Protein AF-A0A1A6HIB2-F1 (afdb_monomer)

Sequence (315 aa):
EKDVRKWKEELLDQRRRMMEEKLLHAEFKREVQLQAIVKKAQEEEAKNKRHDVLSKLKEYEQRLNELQEERQRRQEEKQARDEAVQERKRALEAERQARVEELLMKRKEQEARIEQQRQEKEKAREDAARERARDREERLAALTAAQQEAMEELQKKIQLKHDESIRRHMEQIEQRKEKAAELSSGRHASTDYAPKLTPYERKKQCSLCNVLIASEVYLFSHIKGKKHQQAVRENSSIQGRELSDEEVEHLSLKKYVVDIVIESAAPPEPVKDGEERQKNKKKAKKIKARMNSRAKEYESLVETKNSGSDSPYKA

Organism: Neotoma lepida (NCBI:txid56216)

pLDDT: mean 83.88, std 16.86, range [32.44, 98.44]

Mean predicted aligned error: 20.12 Å

Secondary structure (DSSP, 8-state):
-HHHHHHHHHHHHHHHHHHHHHHHHHHHHHHHHHHHHHHHHHHHHHHHHHHHHHHHHHHHHHHHHHHHHHHHHHHHHHHHHHHHHHHHHHHHHHHHHHHHHHHHHHHHHHHHHHHHHHHHHHHHHHHHHHHHHHHHHHHHHHHHHHHHHHHHHHHHHHHHHHHHHHHHHHHHHHHHHHHHHHHHHS---S---PPP-PPPSS-EEETTTTEEE-SHHHHHHHHTSHHHHHHHHHH---TT-PPPHHHHHHHIIIIIEEE--S-----------HHHHHHHHHHHHHHHHHHHHHHHHHHHHHHHHHSS---S---

Foldseek 3Di:
DVVVVVVVVVVVVVVVVVVVVVVVVVVVVVVVVVVVVVVVVVVVVVVVVVVVVVVVVVVVVVVVVVVVVVVVVVVVVVVVVVVVVVVVVVVVVVVVVVVVVVVVVVVVVVVVVVVVVVVVVVVVVVVVVVVVVVVVVVVVVVVVVVVVVVVVVVVVVVVVVVVVVVVVVVVVVVVVVVVVVVVVVPPPPDDPPPFDFDFDPFWKAFQQVRDIQGGPVSLVCQQLDPVQLVSQQVPDPDPDDDADSVRSSVCRVPPGIGTDDDDDDDDDDDDDDPVVVVVVVVVVVVVVVVVVVVVVVVVVVVVVVVPPDDDPDDD

Solvent-accessible surface area (backbone atoms only — not comparable to full-atom values): 17895 Å² total; per-residue (Å²): 115,70,66,62,51,51,52,52,51,51,54,52,47,53,53,47,53,58,49,50,52,52,50,52,52,50,49,52,51,50,49,53,50,50,52,51,50,52,52,50,51,53,51,52,51,51,49,50,54,50,51,54,51,52,52,52,50,51,53,52,51,49,53,51,50,51,54,49,51,50,53,49,52,53,49,51,51,50,48,54,51,53,48,54,53,50,51,52,51,51,51,55,51,51,52,53,50,51,54,51,51,50,53,51,51,54,48,52,53,52,51,51,52,55,48,51,55,49,50,53,53,48,50,54,49,50,52,56,49,52,51,52,51,49,54,51,51,52,50,52,49,52,52,51,49,54,52,49,53,55,49,52,52,51,51,50,52,52,48,51,52,52,52,49,52,51,50,53,50,51,49,52,52,49,52,51,50,48,52,50,49,50,65,67,62,52,82,75,84,68,73,98,63,78,81,70,91,61,65,59,98,56,51,33,30,32,71,82,77,73,42,79,34,74,33,63,70,51,44,53,54,46,56,73,25,71,71,47,44,49,54,50,60,72,70,46,94,57,91,91,65,87,73,51,73,69,53,48,48,51,48,42,57,72,75,30,50,41,78,58,89,77,92,77,83,89,87,81,85,79,82,80,60,73,65,60,57,50,52,51,53,51,52,54,50,52,52,55,51,54,53,52,52,55,49,51,55,49,52,54,56,52,55,61,64,68,74,72,78,83,72,96,81,75,135

Structure (mmCIF, N/CA/C/O backbone):
data_AF-A0A1A6HIB2-F1
#
_entry.id   A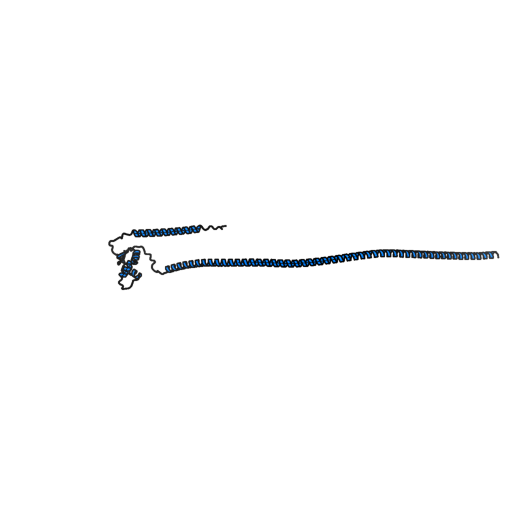F-A0A1A6HIB2-F1
#
loop_
_atom_site.group_PDB
_atom_site.id
_atom_site.type_symbol
_atom_site.label_atom_id
_atom_site.label_alt_id
_atom_site.label_comp_id
_atom_site.label_asym_id
_atom_site.label_entity_id
_atom_site.label_seq_id
_atom_site.pdbx_PDB_ins_code
_atom_site.Cartn_x
_atom_site.Cartn_y
_atom_site.Cartn_z
_atom_site.occupancy
_atom_site.B_iso_or_equiv
_atom_site.auth_seq_id
_atom_site.auth_comp_id
_atom_site.auth_asym_id
_atom_site.auth_atom_id
_atom_site.pdbx_PDB_model_num
ATOM 1 N N . GLU A 1 1 ? 103.272 -23.509 -116.199 1.00 60.94 1 GLU A N 1
ATOM 2 C CA . GLU A 1 1 ? 103.108 -22.224 -115.468 1.00 60.94 1 GLU A CA 1
ATOM 3 C C . GLU A 1 1 ? 101.659 -21.741 -115.349 1.00 60.94 1 GLU A C 1
ATOM 5 O O . GLU A 1 1 ? 101.275 -21.320 -114.265 1.00 60.94 1 GLU A O 1
ATOM 10 N N . LYS A 1 2 ? 100.844 -21.798 -116.416 1.00 68.56 2 LYS A N 1
ATOM 11 C CA . LYS A 1 2 ? 99.449 -21.307 -116.402 1.00 68.56 2 LYS A CA 1
ATOM 12 C C . LYS A 1 2 ? 98.505 -22.120 -115.498 1.00 68.56 2 LYS A C 1
ATOM 14 O O . LYS A 1 2 ? 97.716 -21.519 -114.779 1.00 68.56 2 LYS A O 1
ATOM 19 N N . ASP A 1 3 ? 98.637 -23.446 -115.458 1.00 71.44 3 ASP A N 1
ATOM 20 C CA . ASP A 1 3 ? 97.737 -24.302 -114.660 1.00 71.44 3 ASP A CA 1
ATOM 21 C C . ASP A 1 3 ? 98.011 -24.225 -113.152 1.00 71.44 3 ASP A C 1
ATOM 23 O O . ASP A 1 3 ? 97.088 -24.223 -112.345 1.00 71.44 3 ASP A O 1
ATOM 27 N N . VAL A 1 4 ? 99.276 -24.034 -112.763 1.00 74.62 4 VAL A N 1
ATOM 28 C CA . VAL A 1 4 ? 99.667 -23.819 -111.358 1.00 74.62 4 VAL A CA 1
ATOM 29 C C . VAL A 1 4 ? 99.128 -22.482 -110.830 1.00 74.62 4 VAL A C 1
ATOM 31 O O . VAL A 1 4 ? 98.742 -22.389 -109.667 1.00 74.62 4 VAL A O 1
ATOM 34 N N . ARG A 1 5 ? 99.062 -21.444 -111.680 1.00 75.81 5 ARG A N 1
ATOM 35 C CA . ARG A 1 5 ? 98.448 -20.152 -111.323 1.00 75.81 5 ARG A CA 1
ATOM 36 C C . ARG A 1 5 ? 96.937 -20.279 -111.120 1.00 75.81 5 ARG A C 1
ATOM 38 O O . ARG A 1 5 ? 96.453 -19.800 -110.101 1.00 75.81 5 ARG A O 1
ATOM 45 N N . LYS A 1 6 ? 96.232 -20.982 -112.016 1.00 78.88 6 LYS A N 1
ATOM 46 C CA . LYS A 1 6 ? 94.788 -21.255 -111.884 1.00 78.88 6 LYS A CA 1
ATOM 47 C C . LYS A 1 6 ? 94.459 -22.033 -110.610 1.00 78.88 6 LYS A C 1
ATOM 49 O O . LYS A 1 6 ? 93.604 -21.609 -109.847 1.00 78.88 6 LYS A O 1
ATOM 54 N N . TRP A 1 7 ? 95.204 -23.101 -110.322 1.00 81.44 7 TRP A N 1
ATOM 55 C CA . TRP A 1 7 ? 95.010 -23.885 -109.098 1.00 81.44 7 TRP A CA 1
ATOM 56 C C . TRP A 1 7 ? 95.258 -23.057 -107.822 1.00 81.44 7 TRP A C 1
ATOM 58 O O . TRP A 1 7 ? 94.523 -23.163 -106.841 1.00 81.44 7 TRP A O 1
ATOM 68 N N . LYS A 1 8 ? 96.263 -22.167 -107.837 1.00 81.44 8 LYS A N 1
ATOM 69 C CA . LYS A 1 8 ? 96.529 -21.234 -106.729 1.00 81.44 8 LYS A CA 1
ATOM 70 C C . LYS A 1 8 ? 95.408 -20.199 -106.561 1.00 81.44 8 LYS A C 1
ATOM 72 O O . LYS A 1 8 ? 95.060 -19.871 -105.429 1.00 81.44 8 LYS A O 1
ATOM 77 N N . GLU A 1 9 ? 94.855 -19.682 -107.657 1.00 82.69 9 GLU A N 1
ATOM 78 C CA . GLU A 1 9 ? 93.700 -18.775 -107.644 1.00 82.69 9 GLU A CA 1
ATOM 79 C C . GLU A 1 9 ? 92.435 -19.465 -107.117 1.00 82.69 9 GLU A C 1
ATOM 81 O O . GLU A 1 9 ? 91.760 -18.894 -106.264 1.00 82.69 9 GLU A O 1
ATOM 86 N N . GLU A 1 10 ? 92.163 -20.704 -107.533 1.00 84.81 10 GLU A N 1
ATOM 87 C CA . GLU A 1 10 ? 91.044 -21.520 -107.043 1.00 84.81 10 GLU A CA 1
ATOM 88 C C . GLU A 1 10 ? 91.156 -21.818 -105.544 1.00 84.81 10 GLU A C 1
ATOM 90 O O . GLU A 1 10 ? 90.173 -21.686 -104.818 1.00 84.81 10 GLU A O 1
ATOM 95 N N . LEU A 1 11 ? 92.350 -22.148 -105.043 1.00 85.62 11 LEU A N 1
ATOM 96 C CA . LEU A 1 11 ? 92.567 -22.383 -103.612 1.00 85.62 11 LEU A CA 1
ATOM 97 C C . LEU A 1 11 ? 92.371 -21.102 -102.781 1.00 85.62 11 LEU A C 1
ATOM 99 O O . LEU A 1 11 ? 91.811 -21.139 -101.682 1.00 85.62 11 LEU A O 1
ATOM 103 N N . LEU A 1 12 ? 92.816 -19.954 -103.304 1.00 85.94 12 LEU A N 1
ATOM 104 C CA . LEU A 1 12 ? 92.561 -18.647 -102.693 1.00 85.94 12 LEU A CA 1
ATOM 105 C C . LEU A 1 12 ? 91.070 -18.304 -102.699 1.00 85.94 12 LEU A C 1
ATOM 107 O O . LEU A 1 12 ? 90.575 -17.748 -101.720 1.00 85.94 12 LEU A O 1
ATOM 111 N N . ASP A 1 13 ? 90.358 -18.651 -103.768 1.00 88.00 13 ASP A N 1
ATOM 112 C CA . ASP A 1 13 ? 88.924 -18.416 -103.885 1.00 88.00 13 ASP A CA 1
ATOM 113 C C . ASP A 1 13 ? 88.110 -19.309 -102.946 1.00 88.00 13 ASP A C 1
ATOM 115 O O . ASP A 1 13 ? 87.255 -18.816 -102.217 1.00 88.00 13 ASP A O 1
ATOM 119 N N . GLN A 1 14 ? 88.449 -20.596 -102.851 1.00 88.12 14 GLN A N 1
ATOM 120 C CA . GLN A 1 14 ? 87.876 -21.511 -101.860 1.00 88.12 14 GLN A CA 1
ATOM 121 C C . GLN A 1 14 ? 88.101 -21.007 -100.429 1.00 88.12 14 GLN A C 1
ATOM 123 O O . GLN A 1 14 ? 87.187 -21.041 -99.605 1.00 88.12 14 GLN A O 1
ATOM 128 N N . ARG A 1 15 ? 89.298 -20.481 -100.124 1.00 88.81 15 ARG A N 1
ATOM 129 C CA . ARG A 1 15 ? 89.592 -19.894 -98.809 1.00 88.81 15 ARG A CA 1
ATOM 130 C C . ARG A 1 15 ? 88.788 -18.618 -98.546 1.00 88.81 15 ARG A C 1
ATOM 132 O O . ARG A 1 15 ? 88.366 -18.423 -97.407 1.00 88.81 15 ARG A O 1
ATOM 139 N N . ARG A 1 16 ? 88.567 -17.771 -99.561 1.00 90.62 16 ARG A N 1
ATOM 140 C CA . ARG A 1 16 ? 87.689 -16.591 -99.461 1.00 90.62 16 ARG A CA 1
ATOM 141 C C . ARG A 1 16 ? 86.246 -16.999 -99.181 1.00 90.62 16 ARG A C 1
ATOM 143 O O . ARG A 1 16 ? 85.716 -16.564 -98.168 1.00 90.62 16 ARG A O 1
ATOM 150 N N . ARG A 1 17 ? 85.676 -17.918 -99.968 1.00 90.31 17 ARG A N 1
ATOM 151 C CA . ARG A 1 17 ? 84.304 -18.424 -99.768 1.00 90.31 17 ARG A CA 1
ATOM 152 C C . ARG A 1 17 ? 84.106 -19.032 -98.377 1.00 90.31 17 ARG A C 1
ATOM 154 O O . ARG A 1 17 ? 83.163 -18.681 -97.685 1.00 90.31 17 ARG A O 1
ATOM 161 N N . MET A 1 18 ? 85.046 -19.858 -97.908 1.00 90.00 18 MET A N 1
ATOM 162 C CA . MET A 1 18 ? 85.004 -20.420 -96.547 1.00 90.00 18 MET A CA 1
ATOM 163 C C . MET A 1 18 ? 85.063 -19.350 -95.445 1.00 90.00 18 MET A C 1
ATOM 165 O O . MET A 1 18 ? 84.497 -19.53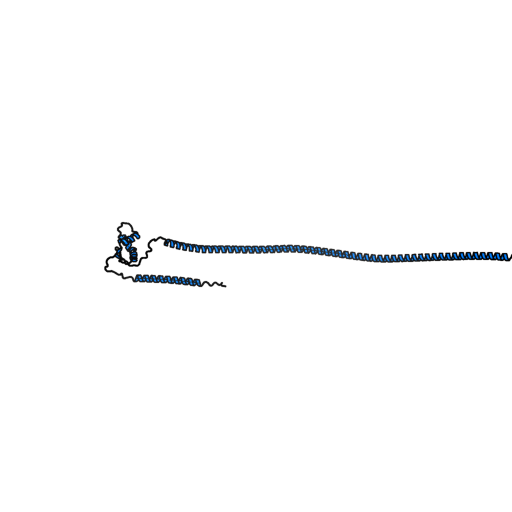7 -94.369 1.00 90.00 18 MET A O 1
ATOM 169 N N . MET A 1 19 ? 85.797 -18.255 -95.662 1.00 89.44 19 MET A N 1
ATOM 170 C CA . MET A 1 19 ? 85.836 -17.129 -94.723 1.00 89.44 19 MET A CA 1
ATOM 171 C C . MET A 1 19 ? 84.539 -16.317 -94.773 1.00 89.44 19 MET A C 1
ATOM 173 O O . MET A 1 19 ? 84.018 -15.973 -93.716 1.00 89.44 19 MET A O 1
ATOM 177 N N . GLU A 1 20 ? 83.999 -16.063 -95.964 1.00 89.94 20 GLU A N 1
ATOM 178 C CA . GLU A 1 20 ? 82.715 -15.385 -96.174 1.00 89.94 20 GLU A CA 1
ATOM 179 C C . GLU A 1 20 ? 81.558 -16.161 -95.536 1.00 89.94 20 GLU A C 1
ATOM 181 O O . GLU A 1 20 ? 80.783 -15.577 -94.789 1.00 89.94 20 GLU A O 1
ATOM 186 N N . GLU A 1 21 ? 81.486 -17.484 -95.706 1.00 91.75 21 GLU A N 1
ATOM 187 C CA . GLU A 1 21 ? 80.480 -18.329 -95.048 1.00 91.75 21 GLU A CA 1
ATOM 188 C C . GLU A 1 21 ? 80.596 -18.299 -93.517 1.00 91.75 21 GLU A C 1
ATOM 190 O O . GLU A 1 21 ? 79.586 -18.259 -92.813 1.00 91.75 21 GLU A O 1
ATOM 195 N N . LYS A 1 22 ? 81.821 -18.280 -92.970 1.00 93.31 22 LYS A N 1
ATOM 196 C CA . LYS A 1 22 ? 82.037 -18.141 -91.519 1.00 93.31 22 LYS A CA 1
ATOM 197 C C . LYS A 1 22 ? 81.594 -16.777 -91.002 1.00 93.31 22 LYS A C 1
ATOM 199 O O . LYS A 1 22 ? 81.036 -16.715 -89.907 1.00 93.31 22 LYS A O 1
ATOM 204 N N . LEU A 1 23 ? 81.841 -15.710 -91.764 1.00 92.62 23 LEU A N 1
ATOM 205 C CA . LEU A 1 23 ? 81.374 -14.364 -91.438 1.00 92.62 23 LEU A CA 1
ATOM 206 C C . LEU A 1 23 ? 79.848 -14.291 -91.507 1.00 92.62 23 LEU A C 1
ATOM 208 O O . LEU A 1 23 ? 79.240 -13.886 -90.524 1.00 92.62 23 LEU A O 1
ATOM 212 N N . LEU A 1 24 ? 79.233 -14.801 -92.576 1.00 93.44 24 LEU A N 1
ATOM 213 C CA . LEU A 1 24 ? 77.779 -14.881 -92.730 1.00 93.44 24 LEU A CA 1
ATOM 214 C C . LEU A 1 24 ? 77.136 -15.674 -91.583 1.00 93.44 24 LEU A C 1
ATOM 216 O O . LEU A 1 24 ? 76.128 -15.268 -91.012 1.00 93.44 24 LEU A O 1
ATOM 220 N N . HIS A 1 25 ? 77.736 -16.799 -91.188 1.00 93.00 25 HIS A N 1
ATOM 221 C CA . HIS A 1 25 ? 77.248 -17.597 -90.069 1.00 93.00 25 HIS A CA 1
ATOM 222 C C . HIS A 1 25 ? 77.417 -16.886 -88.715 1.00 93.00 25 HIS A C 1
ATOM 224 O O . HIS A 1 25 ? 76.562 -17.017 -87.835 1.00 93.00 25 HIS A O 1
ATOM 230 N N . ALA A 1 26 ? 78.503 -16.129 -88.530 1.00 94.19 26 ALA A N 1
ATOM 231 C CA . ALA A 1 26 ? 78.706 -15.296 -87.347 1.00 94.19 26 ALA A CA 1
ATOM 232 C C . ALA A 1 26 ? 77.714 -14.121 -87.300 1.00 94.19 26 ALA A C 1
ATOM 234 O O . ALA A 1 26 ? 77.175 -13.829 -86.233 1.00 94.19 26 ALA A O 1
ATOM 235 N N . GLU A 1 27 ? 77.424 -13.497 -88.443 1.00 92.38 27 GLU A N 1
ATOM 236 C CA . GLU A 1 27 ? 76.413 -12.448 -88.596 1.00 92.38 27 GLU A CA 1
ATOM 237 C C . GLU A 1 27 ? 75.010 -12.983 -88.318 1.00 92.38 27 GLU A C 1
ATOM 239 O O . GLU A 1 27 ? 74.316 -12.418 -87.479 1.00 92.38 27 GLU A O 1
ATOM 244 N N . PHE A 1 28 ? 74.638 -14.128 -88.895 1.00 94.62 28 PHE A N 1
ATOM 245 C CA . PHE A 1 28 ? 73.365 -14.793 -88.613 1.00 94.62 28 PHE A CA 1
ATOM 246 C C . PHE A 1 28 ? 73.213 -15.119 -87.120 1.00 94.62 28 PHE A C 1
ATOM 248 O O . PHE A 1 28 ? 72.185 -14.830 -86.511 1.00 94.62 28 PHE A O 1
ATOM 255 N N . LYS A 1 29 ? 74.256 -15.668 -86.480 1.00 95.25 29 LYS A N 1
ATOM 256 C CA . LYS A 1 29 ? 74.254 -15.922 -85.029 1.00 95.25 29 LYS A CA 1
ATOM 257 C C . LYS A 1 29 ? 74.103 -14.639 -84.214 1.00 95.25 29 LYS A C 1
ATOM 259 O O . LYS A 1 29 ? 73.353 -14.631 -83.239 1.00 95.25 29 LYS A O 1
ATOM 264 N N . ARG A 1 30 ? 74.799 -13.566 -84.599 1.00 94.62 30 ARG A N 1
ATOM 265 C CA . ARG A 1 30 ? 74.692 -12.253 -83.953 1.00 94.62 30 ARG A CA 1
ATOM 266 C C . ARG A 1 30 ? 73.285 -11.677 -84.113 1.00 94.62 30 ARG A C 1
ATOM 268 O O . ARG A 1 30 ? 72.737 -11.168 -83.142 1.00 94.62 30 ARG A O 1
ATOM 275 N N . GLU A 1 31 ? 72.689 -11.786 -85.295 1.00 94.75 31 GLU A N 1
ATOM 276 C CA . GLU A 1 31 ? 71.338 -11.301 -85.576 1.00 94.75 31 GLU A CA 1
ATOM 277 C C . GLU A 1 31 ? 70.286 -12.064 -84.766 1.00 94.75 31 GLU A C 1
ATOM 279 O O . GLU A 1 31 ? 69.465 -11.444 -84.092 1.00 94.75 31 GLU A O 1
ATOM 284 N N . VAL A 1 32 ? 70.377 -13.396 -84.708 1.00 96.12 32 VAL A N 1
ATOM 285 C CA . VAL A 1 32 ? 69.508 -14.228 -83.859 1.00 96.12 32 VAL A CA 1
ATOM 286 C C . VAL A 1 32 ? 69.648 -13.858 -82.376 1.00 96.12 32 VAL A C 1
ATOM 288 O O . VAL A 1 32 ? 68.646 -13.751 -81.667 1.00 96.12 32 VAL A O 1
ATOM 291 N N . GLN A 1 33 ? 70.870 -13.621 -81.886 1.00 94.81 33 GLN A N 1
ATOM 292 C CA . GLN A 1 33 ? 71.093 -13.188 -80.501 1.00 94.81 33 GLN A CA 1
ATOM 293 C C . GLN A 1 33 ? 70.493 -11.805 -80.219 1.00 94.81 33 GLN A C 1
ATOM 295 O O . GLN A 1 33 ? 69.859 -11.617 -79.180 1.00 94.81 33 GLN A O 1
ATOM 300 N N . LEU A 1 34 ? 70.642 -10.847 -81.136 1.00 95.19 34 LEU A N 1
ATOM 301 C CA . LEU A 1 34 ? 70.035 -9.520 -81.005 1.00 95.19 34 LEU A CA 1
ATOM 302 C C . LEU A 1 34 ? 68.504 -9.603 -81.008 1.00 95.19 34 LEU A C 1
ATOM 304 O O . LEU A 1 34 ? 67.867 -8.992 -80.151 1.00 95.19 34 LEU A O 1
ATOM 308 N N . GLN A 1 35 ? 67.914 -10.411 -81.893 1.00 95.25 35 GLN A N 1
ATOM 309 C CA . GLN A 1 35 ? 66.470 -10.660 -81.905 1.00 95.25 35 GLN A CA 1
ATOM 310 C C . GLN A 1 35 ? 65.987 -11.275 -80.582 1.00 95.25 35 GLN A C 1
ATOM 312 O O . GLN A 1 35 ? 64.956 -10.860 -80.053 1.00 95.25 35 GLN A O 1
ATOM 317 N N . ALA A 1 36 ? 66.746 -12.208 -79.996 1.00 95.62 36 ALA A N 1
ATOM 318 C CA . ALA A 1 36 ? 66.425 -12.786 -78.692 1.00 95.62 36 ALA A CA 1
ATOM 319 C C . ALA A 1 36 ? 66.485 -11.749 -77.553 1.00 95.62 36 ALA A C 1
ATOM 321 O O . ALA A 1 36 ? 65.610 -11.747 -76.684 1.00 95.62 36 ALA A O 1
ATOM 322 N N . ILE A 1 37 ? 67.472 -10.845 -77.565 1.00 95.69 37 ILE A N 1
ATOM 323 C CA . ILE A 1 37 ? 67.581 -9.749 -76.587 1.00 95.69 37 ILE A CA 1
ATOM 324 C C . ILE A 1 37 ? 66.399 -8.783 -76.721 1.00 95.69 37 ILE A C 1
ATOM 326 O O . ILE A 1 37 ? 65.774 -8.456 -75.714 1.00 95.69 37 ILE A O 1
ATOM 330 N N . VAL A 1 38 ? 66.058 -8.364 -77.945 1.00 96.12 38 VAL A N 1
ATOM 331 C CA . VAL A 1 38 ? 64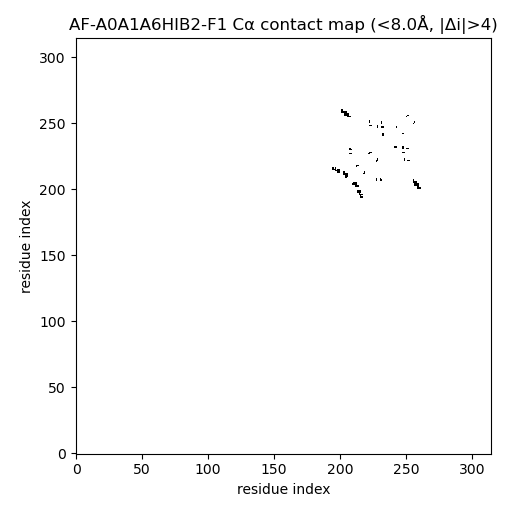.918 -7.466 -78.202 1.00 96.12 38 VAL A CA 1
ATOM 332 C C . VAL A 1 38 ? 63.614 -8.107 -77.741 1.00 96.12 38 VAL A C 1
ATOM 334 O O . VAL A 1 38 ? 62.849 -7.476 -77.015 1.00 96.12 38 VAL A O 1
ATOM 337 N N . LYS A 1 39 ? 63.384 -9.378 -78.090 1.00 95.69 39 LYS A N 1
ATOM 338 C CA . LYS A 1 39 ? 62.190 -10.113 -77.663 1.00 95.69 39 LYS A CA 1
ATOM 339 C C . LYS A 1 39 ? 62.099 -10.194 -76.138 1.00 95.69 39 LYS A C 1
ATOM 341 O O . LYS A 1 39 ? 61.050 -9.899 -75.576 1.00 95.69 39 LYS A O 1
ATOM 346 N N . LYS A 1 40 ? 63.203 -10.518 -75.458 1.00 95.50 40 LYS A N 1
ATOM 347 C CA . LYS A 1 40 ? 63.251 -10.561 -73.990 1.00 95.50 40 LYS A CA 1
ATOM 348 C C . LYS A 1 40 ? 62.972 -9.190 -73.366 1.00 95.50 40 LYS A C 1
ATOM 350 O O . LYS A 1 40 ? 62.236 -9.113 -72.390 1.00 95.50 40 LYS A O 1
ATOM 355 N N . ALA A 1 41 ? 63.525 -8.114 -73.924 1.00 94.50 41 ALA A N 1
ATOM 356 C CA . ALA A 1 41 ? 63.269 -6.757 -73.445 1.00 94.50 41 ALA A CA 1
ATOM 357 C C . ALA A 1 41 ? 61.787 -6.370 -73.596 1.00 94.50 41 ALA A C 1
ATOM 359 O O . ALA A 1 41 ? 61.193 -5.867 -72.646 1.00 94.50 41 ALA A O 1
ATOM 360 N N . GLN A 1 42 ? 61.173 -6.675 -74.744 1.00 93.62 42 GLN A N 1
ATOM 361 C CA . GLN A 1 42 ? 59.742 -6.449 -74.981 1.00 93.62 42 GLN A CA 1
ATOM 362 C C . GLN A 1 42 ? 58.858 -7.273 -74.033 1.00 93.62 42 GLN A C 1
ATOM 364 O O . GLN A 1 42 ? 57.854 -6.769 -73.530 1.00 93.62 42 GLN A O 1
ATOM 369 N N . GLU A 1 43 ? 59.223 -8.529 -73.760 1.00 93.75 43 GLU A N 1
ATOM 370 C CA . GLU A 1 43 ? 58.505 -9.389 -72.813 1.00 93.75 43 GLU A CA 1
ATOM 371 C C . GLU A 1 43 ? 58.575 -8.854 -71.376 1.00 93.75 43 GLU A C 1
ATOM 373 O O . GLU A 1 43 ? 57.549 -8.798 -70.697 1.00 93.75 43 GLU A O 1
ATOM 378 N N . GLU A 1 44 ? 59.752 -8.432 -70.910 1.00 93.12 44 GLU A N 1
ATOM 379 C CA . GLU A 1 44 ? 59.917 -7.837 -69.576 1.00 93.12 44 GLU A CA 1
ATOM 380 C C . GLU A 1 44 ? 59.209 -6.478 -69.462 1.00 93.12 44 GLU A C 1
ATOM 382 O O . GLU A 1 44 ? 58.534 -6.213 -68.467 1.00 93.12 44 GLU A O 1
ATOM 387 N N . GLU A 1 45 ? 59.252 -5.643 -70.504 1.00 92.56 45 GLU A N 1
ATOM 388 C CA . GLU A 1 45 ? 58.490 -4.391 -70.552 1.00 92.56 45 GLU A CA 1
ATOM 389 C C . GLU A 1 45 ? 56.975 -4.651 -70.486 1.00 92.56 45 GLU A C 1
ATOM 391 O O . GLU A 1 45 ? 56.252 -3.983 -69.741 1.00 92.56 45 GLU A O 1
ATOM 396 N N . ALA A 1 46 ? 56.479 -5.656 -71.213 1.00 92.94 46 ALA A N 1
ATOM 397 C CA . ALA A 1 46 ? 55.077 -6.056 -71.163 1.00 92.94 46 ALA A CA 1
ATOM 398 C C . ALA A 1 46 ? 54.676 -6.600 -69.781 1.00 92.94 46 ALA A C 1
ATOM 400 O O . ALA A 1 46 ? 53.574 -6.308 -69.308 1.00 92.94 46 ALA A O 1
ATOM 401 N N . LYS A 1 47 ? 55.552 -7.361 -69.108 1.00 93.62 47 LYS A N 1
ATOM 402 C CA . LYS A 1 47 ? 55.326 -7.826 -67.729 1.00 93.62 47 LYS A CA 1
ATOM 403 C C . LYS A 1 47 ? 55.265 -6.665 -66.741 1.00 93.62 47 LYS A C 1
ATOM 405 O O . LYS A 1 47 ? 54.321 -6.619 -65.955 1.00 93.62 47 LYS A O 1
ATOM 410 N N . ASN A 1 48 ? 56.195 -5.714 -66.818 1.00 92.06 48 ASN A N 1
ATOM 411 C CA . ASN A 1 48 ? 56.198 -4.531 -65.954 1.00 92.06 48 ASN A CA 1
ATOM 412 C C . ASN A 1 48 ? 54.926 -3.700 -66.147 1.00 92.06 48 ASN A C 1
ATOM 414 O O . ASN A 1 48 ? 54.232 -3.407 -65.179 1.00 92.06 48 ASN A O 1
ATOM 418 N N . LYS A 1 49 ? 54.524 -3.446 -67.399 1.00 94.94 49 LYS A N 1
ATOM 419 C CA . LYS A 1 49 ? 53.256 -2.760 -67.705 1.00 94.94 49 LYS A CA 1
ATOM 420 C C . LYS A 1 49 ? 52.042 -3.485 -67.117 1.00 94.94 49 LYS A C 1
ATOM 422 O O . LYS A 1 49 ? 51.154 -2.844 -66.563 1.00 94.94 49 LYS A O 1
ATOM 427 N N . ARG A 1 50 ? 51.990 -4.820 -67.212 1.00 94.75 50 ARG A N 1
ATOM 428 C CA . ARG A 1 50 ? 50.914 -5.624 -66.598 1.00 94.75 50 ARG A CA 1
ATOM 429 C C . ARG A 1 50 ? 50.920 -5.510 -65.075 1.00 94.75 50 ARG A C 1
ATOM 431 O O . ARG A 1 50 ? 49.855 -5.349 -64.487 1.00 94.75 50 ARG A O 1
ATOM 438 N N . HIS A 1 51 ? 52.092 -5.581 -64.450 1.00 95.06 51 HIS A N 1
ATOM 439 C CA . HIS A 1 51 ? 52.236 -5.429 -63.005 1.00 95.06 51 HIS A CA 1
ATOM 440 C C . HIS A 1 51 ? 51.774 -4.043 -62.531 1.00 95.06 51 HIS A C 1
ATOM 442 O O . HIS A 1 51 ? 51.016 -3.955 -61.568 1.00 95.06 51 HIS A O 1
ATOM 448 N N . ASP A 1 52 ? 52.151 -2.976 -63.237 1.00 95.44 52 ASP A N 1
ATOM 449 C CA . ASP A 1 52 ? 51.740 -1.607 -62.910 1.00 95.44 52 ASP A CA 1
ATOM 450 C C . ASP A 1 52 ? 50.224 -1.420 -63.022 1.00 95.44 52 ASP A C 1
ATOM 452 O O . ASP A 1 52 ? 49.605 -0.794 -62.162 1.00 95.44 52 ASP A O 1
ATOM 456 N N . VAL A 1 53 ? 49.602 -1.992 -64.060 1.00 96.19 53 VAL A N 1
ATOM 457 C CA . VAL A 1 53 ? 48.141 -1.960 -64.225 1.00 9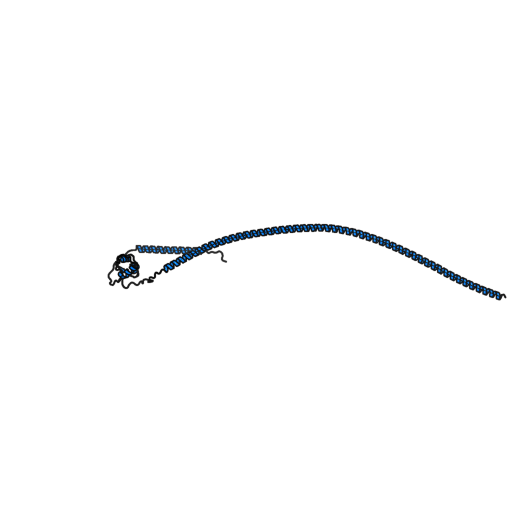6.19 53 VAL A CA 1
ATOM 458 C C . VAL A 1 53 ? 47.447 -2.729 -63.101 1.00 96.19 53 VAL A C 1
ATOM 460 O O . VAL A 1 53 ? 46.508 -2.206 -62.507 1.00 96.19 53 VAL A O 1
ATOM 463 N N . LEU A 1 54 ? 47.911 -3.937 -62.769 1.00 95.44 54 LEU A N 1
ATOM 464 C CA . LEU A 1 54 ? 47.326 -4.738 -61.689 1.00 95.44 54 LEU A CA 1
ATOM 465 C C . LEU A 1 54 ? 47.486 -4.072 -60.318 1.00 95.44 54 LEU A C 1
ATOM 467 O O . LEU A 1 54 ? 46.552 -4.099 -59.523 1.00 95.44 54 LEU A O 1
ATOM 471 N N . SER A 1 55 ? 48.638 -3.460 -60.043 1.00 96.75 55 SER A N 1
ATOM 472 C CA . SER A 1 55 ? 48.869 -2.715 -58.801 1.00 96.75 55 SER A CA 1
ATOM 473 C C . SER A 1 55 ? 47.915 -1.526 -58.688 1.00 96.75 55 SER A C 1
ATOM 475 O O . SER A 1 55 ? 47.245 -1.383 -57.670 1.00 96.75 55 SER A O 1
ATOM 477 N N . LYS A 1 56 ? 47.743 -0.748 -59.767 1.00 97.06 56 LYS A N 1
ATOM 478 C CA . LYS A 1 56 ? 46.769 0.354 -59.796 1.00 97.06 56 LYS A CA 1
ATOM 479 C C . LYS A 1 56 ? 45.334 -0.127 -59.594 1.00 97.06 56 LYS A C 1
ATOM 481 O O . LYS A 1 56 ? 44.593 0.497 -58.845 1.00 97.06 56 LYS A O 1
ATOM 486 N N . LEU A 1 57 ? 44.932 -1.227 -60.236 1.00 96.75 57 LEU A N 1
ATOM 487 C CA . LEU A 1 57 ? 43.595 -1.801 -60.042 1.00 96.75 57 LEU A CA 1
ATOM 488 C C . LEU A 1 57 ? 43.363 -2.208 -58.583 1.00 96.75 57 LEU A C 1
ATOM 490 O O . LEU A 1 57 ? 42.339 -1.838 -58.021 1.00 96.75 57 LEU A O 1
ATOM 494 N N . LYS A 1 58 ? 44.339 -2.869 -57.949 1.00 96.88 58 LYS A N 1
ATOM 495 C CA . LYS A 1 58 ? 44.266 -3.224 -56.524 1.00 96.88 58 LYS A CA 1
ATOM 496 C C . LYS A 1 58 ? 44.147 -1.997 -55.624 1.00 96.88 58 LYS A C 1
ATOM 498 O O . LYS A 1 58 ? 43.350 -2.009 -54.695 1.00 96.88 58 LYS A O 1
ATOM 503 N N . GLU A 1 59 ? 44.897 -0.932 -55.899 1.00 97.38 59 GLU A N 1
ATOM 504 C CA . GLU A 1 59 ? 44.777 0.325 -55.150 1.00 97.38 59 GLU A CA 1
ATOM 505 C C . GLU A 1 59 ? 43.386 0.958 -55.309 1.00 97.38 59 GLU A C 1
ATOM 507 O O . GLU A 1 59 ? 42.819 1.460 -54.339 1.00 97.38 59 GLU A O 1
ATOM 512 N N . TYR A 1 60 ? 42.811 0.934 -56.517 1.00 96.81 60 TYR A N 1
ATOM 513 C CA . TYR A 1 60 ? 41.450 1.429 -56.741 1.00 96.81 60 TYR A CA 1
ATOM 514 C C . TYR A 1 60 ? 40.398 0.575 -56.025 1.00 96.81 60 TYR A C 1
ATOM 516 O O . TYR A 1 60 ? 39.480 1.133 -55.426 1.00 96.81 60 TYR A O 1
ATOM 524 N N . GLU A 1 61 ? 40.540 -0.751 -56.050 1.00 97.00 61 GLU A N 1
ATOM 525 C CA . GLU A 1 61 ? 39.672 -1.679 -55.316 1.00 97.00 61 GLU A CA 1
ATOM 526 C C . GLU A 1 61 ? 39.754 -1.447 -53.803 1.00 97.00 61 GLU A C 1
ATOM 528 O O . GLU A 1 61 ? 38.720 -1.337 -53.147 1.00 97.00 61 GLU A O 1
ATOM 533 N N . GLN A 1 62 ? 40.963 -1.290 -53.256 1.00 97.62 62 GLN A N 1
ATOM 534 C CA . GLN A 1 62 ? 41.174 -0.986 -51.838 1.00 97.62 62 GLN A CA 1
ATOM 535 C C . GLN A 1 62 ? 40.512 0.332 -51.439 1.00 97.62 62 GLN A C 1
ATOM 537 O O . GLN A 1 62 ? 39.732 0.356 -50.493 1.00 97.62 62 GLN A O 1
ATOM 542 N N . ARG A 1 63 ? 40.733 1.408 -52.205 1.00 97.62 63 ARG A N 1
ATOM 543 C CA . ARG A 1 63 ? 40.094 2.710 -51.945 1.00 97.62 63 ARG A CA 1
ATOM 544 C C . ARG A 1 63 ? 38.572 2.634 -52.012 1.00 97.62 63 ARG A C 1
ATOM 546 O O . ARG A 1 63 ? 37.887 3.299 -51.239 1.00 97.62 63 ARG A O 1
ATOM 553 N N . LEU A 1 64 ? 38.026 1.854 -52.947 1.00 97.50 64 LEU A N 1
ATOM 554 C CA . LEU A 1 64 ? 36.582 1.663 -53.045 1.00 97.50 64 LEU A CA 1
ATOM 555 C C . LEU A 1 64 ? 36.040 0.926 -51.815 1.00 97.50 64 LEU A C 1
ATOM 557 O O . LEU A 1 64 ? 35.010 1.338 -51.282 1.00 97.50 64 LEU A O 1
ATOM 561 N N . ASN A 1 65 ? 36.740 -0.113 -51.357 1.00 97.25 65 ASN A N 1
ATOM 562 C CA . ASN A 1 65 ? 36.367 -0.855 -50.158 1.00 97.25 65 ASN A CA 1
ATOM 563 C C . ASN A 1 65 ? 36.441 0.028 -48.900 1.00 97.25 65 ASN A C 1
ATOM 565 O O . ASN A 1 65 ? 35.479 0.094 -48.145 1.00 97.25 65 ASN A O 1
ATOM 569 N N . GLU A 1 66 ? 37.516 0.800 -48.724 1.00 97.00 66 GLU A N 1
ATOM 570 C CA . GLU A 1 66 ? 37.663 1.754 -47.613 1.00 97.00 66 GLU A CA 1
ATOM 571 C C . GLU A 1 66 ? 36.521 2.782 -47.581 1.00 97.00 66 GLU A C 1
ATOM 573 O O . GLU A 1 66 ? 35.940 3.038 -46.528 1.00 97.00 66 GLU A O 1
ATOM 578 N N . LEU A 1 67 ? 36.133 3.331 -48.739 1.00 97.50 67 LEU A N 1
ATOM 579 C CA . LEU A 1 67 ? 34.999 4.256 -48.838 1.00 97.50 67 LEU A CA 1
ATOM 580 C C . LEU A 1 67 ? 33.658 3.591 -48.497 1.00 97.50 67 LEU A C 1
ATOM 582 O O . LEU A 1 67 ? 32.754 4.256 -47.984 1.00 97.50 67 LEU A O 1
ATOM 586 N N . GLN A 1 68 ? 33.488 2.308 -48.817 1.00 96.69 68 GLN A N 1
ATOM 587 C CA . GLN A 1 68 ? 32.290 1.550 -48.455 1.00 96.69 68 GLN A CA 1
ATOM 588 C C . GLN A 1 68 ? 32.246 1.274 -46.950 1.00 96.69 68 GLN A C 1
ATOM 590 O O . GLN A 1 68 ? 31.223 1.549 -46.321 1.00 96.69 68 GLN A O 1
ATOM 595 N N . GLU A 1 69 ? 33.355 0.822 -46.367 1.00 97.25 69 GLU A N 1
ATOM 596 C CA . GLU A 1 69 ? 33.493 0.604 -44.926 1.00 97.25 69 GLU A CA 1
ATOM 597 C C . GLU A 1 69 ? 33.301 1.906 -44.141 1.00 97.25 69 GLU A C 1
ATOM 599 O O . GLU A 1 69 ? 32.607 1.919 -43.128 1.00 97.25 69 GLU A O 1
ATOM 604 N N . GLU A 1 70 ? 33.834 3.035 -44.618 1.00 97.25 70 GLU A N 1
ATOM 605 C CA . GLU A 1 70 ? 33.631 4.333 -43.972 1.00 97.25 70 GLU A CA 1
ATOM 606 C C . GLU A 1 70 ? 32.147 4.733 -43.971 1.00 97.25 70 GLU A C 1
ATOM 608 O O . GLU A 1 70 ? 31.625 5.217 -42.964 1.00 97.25 70 GLU A O 1
ATOM 613 N N . ARG A 1 71 ? 31.428 4.500 -45.078 1.00 97.25 71 ARG A N 1
ATOM 614 C CA . ARG A 1 71 ? 29.978 4.746 -45.139 1.00 97.25 71 ARG A CA 1
ATOM 615 C C . ARG A 1 71 ? 29.214 3.856 -44.164 1.00 97.25 71 ARG A C 1
ATOM 617 O O . ARG A 1 71 ? 28.304 4.362 -43.509 1.00 97.25 71 ARG A O 1
ATOM 624 N N . GLN A 1 72 ? 29.576 2.578 -44.063 1.00 96.94 72 GLN A N 1
ATOM 625 C CA . GLN A 1 72 ? 28.966 1.637 -43.121 1.00 96.94 72 GLN A CA 1
ATOM 626 C C . GLN A 1 72 ? 29.229 2.063 -41.677 1.00 96.94 72 GLN A C 1
ATOM 628 O O . GLN A 1 72 ? 28.276 2.266 -40.931 1.00 96.94 72 GLN A O 1
ATOM 633 N N . ARG A 1 73 ? 30.485 2.349 -41.316 1.00 97.75 73 ARG A N 1
ATOM 634 C CA . ARG A 1 73 ? 30.852 2.840 -39.978 1.00 97.75 73 ARG A CA 1
ATOM 635 C C . ARG A 1 73 ? 30.094 4.107 -39.601 1.00 97.75 73 ARG A C 1
ATOM 637 O O . ARG A 1 73 ? 29.588 4.204 -38.491 1.00 97.75 73 ARG A O 1
ATOM 644 N N . ARG A 1 74 ? 29.948 5.064 -40.525 1.00 97.50 74 ARG A N 1
ATOM 645 C CA . ARG A 1 74 ? 29.155 6.284 -40.280 1.00 97.50 74 ARG A CA 1
ATOM 646 C C . ARG A 1 74 ? 27.667 5.988 -40.069 1.00 97.50 74 ARG A C 1
ATOM 648 O O . ARG A 1 74 ? 27.012 6.697 -39.307 1.00 97.50 74 ARG A O 1
ATOM 655 N N . GLN A 1 75 ? 27.108 4.991 -40.756 1.00 97.06 75 GLN A N 1
ATOM 656 C CA . GLN A 1 75 ? 25.718 4.569 -40.553 1.00 97.06 75 GLN A CA 1
ATOM 657 C C . GLN A 1 75 ? 25.537 3.873 -39.204 1.00 97.06 75 GLN A C 1
ATOM 659 O O . GLN A 1 75 ? 24.610 4.228 -38.480 1.00 97.06 75 GLN A O 1
ATOM 664 N N . GLU A 1 76 ? 26.436 2.958 -38.850 1.00 97.19 76 GLU A N 1
ATOM 665 C CA . GLU A 1 76 ? 26.448 2.266 -37.558 1.00 97.19 76 GLU A CA 1
ATOM 666 C C . GLU A 1 76 ? 26.636 3.251 -36.400 1.00 97.19 76 GLU A C 1
ATOM 668 O O . GLU A 1 76 ? 25.879 3.216 -35.438 1.00 97.19 76 GLU A O 1
ATOM 673 N N . GLU A 1 77 ? 27.569 4.201 -36.512 1.00 96.94 77 GLU A N 1
ATOM 674 C CA . GLU A 1 77 ? 27.778 5.244 -35.502 1.00 96.94 77 GLU A CA 1
ATOM 675 C C . GLU A 1 77 ? 26.532 6.122 -35.341 1.00 96.94 77 GLU A C 1
ATOM 677 O O . GLU A 1 77 ? 26.124 6.440 -34.222 1.00 96.94 77 GLU A O 1
ATOM 682 N N . LYS A 1 78 ? 25.880 6.488 -36.453 1.00 97.88 78 LYS A N 1
ATOM 683 C CA . LYS A 1 78 ? 24.621 7.236 -36.406 1.00 97.88 78 LYS A CA 1
ATOM 684 C C . LYS A 1 78 ? 23.519 6.427 -35.719 1.00 97.88 78 LYS A C 1
ATOM 686 O O . LYS A 1 78 ? 22.829 6.978 -34.865 1.00 97.88 78 LYS A O 1
ATOM 691 N N . GLN A 1 79 ? 23.366 5.151 -36.065 1.00 96.94 79 GLN A N 1
ATOM 692 C CA . GLN A 1 79 ? 22.380 4.260 -35.450 1.00 96.94 79 GLN A CA 1
ATOM 693 C C . GLN A 1 79 ? 22.645 4.090 -33.954 1.00 96.94 79 GLN A C 1
ATOM 695 O O . GLN A 1 79 ? 21.749 4.344 -33.155 1.00 96.94 79 GLN A O 1
ATOM 700 N N . ALA A 1 80 ? 23.883 3.789 -33.564 1.00 97.56 80 ALA A N 1
ATOM 701 C CA . ALA A 1 80 ? 24.284 3.661 -32.167 1.00 97.56 80 ALA A CA 1
ATOM 702 C C . ALA A 1 80 ? 24.039 4.958 -31.380 1.00 97.56 80 ALA A C 1
ATOM 704 O O . ALA A 1 80 ? 23.582 4.929 -30.237 1.00 97.56 80 ALA A O 1
ATOM 705 N N . ARG A 1 81 ? 24.285 6.122 -31.995 1.00 97.62 81 ARG A N 1
ATOM 706 C CA . ARG A 1 81 ? 23.986 7.420 -31.382 1.00 97.62 81 ARG A CA 1
ATOM 707 C C . ARG A 1 81 ? 22.485 7.635 -31.198 1.00 97.62 81 ARG A C 1
ATOM 709 O O . ARG A 1 81 ? 22.071 8.115 -30.141 1.00 97.62 81 ARG A O 1
ATOM 716 N N . ASP A 1 82 ? 21.677 7.302 -32.200 1.00 97.38 82 ASP A N 1
ATOM 717 C CA . ASP A 1 82 ? 20.221 7.430 -32.130 1.00 97.38 82 ASP A CA 1
ATOM 718 C C . ASP A 1 82 ? 19.634 6.470 -31.074 1.00 97.38 82 ASP A C 1
ATOM 720 O O . ASP A 1 82 ? 18.779 6.873 -30.280 1.00 97.38 82 ASP A O 1
ATOM 724 N N . GLU A 1 83 ? 20.149 5.243 -30.987 1.00 97.25 83 GLU A N 1
ATOM 725 C CA . GLU A 1 83 ? 19.788 4.251 -29.969 1.00 97.25 83 GLU A CA 1
ATOM 726 C C . GLU A 1 83 ? 20.173 4.705 -28.558 1.00 97.25 83 GLU A C 1
ATOM 728 O O . GLU A 1 83 ? 19.320 4.702 -27.670 1.00 97.25 83 GLU A O 1
ATOM 733 N N . ALA A 1 84 ? 21.393 5.210 -28.353 1.00 98.12 84 ALA A N 1
ATOM 734 C CA . ALA A 1 84 ? 21.829 5.745 -27.061 1.00 98.12 84 ALA A CA 1
ATOM 735 C C . ALA A 1 84 ? 20.957 6.929 -26.597 1.00 98.12 84 ALA A C 1
ATOM 737 O O . ALA A 1 84 ? 20.646 7.078 -25.411 1.00 98.12 84 ALA A O 1
ATOM 738 N N . VAL A 1 85 ? 20.507 7.777 -27.530 1.00 98.31 85 VAL A N 1
ATOM 739 C CA . VAL A 1 85 ? 19.559 8.859 -27.221 1.00 98.31 85 VAL A CA 1
ATOM 740 C C . VAL A 1 85 ? 18.188 8.300 -26.827 1.00 98.31 85 VAL A C 1
ATOM 742 O O . VAL A 1 85 ? 17.568 8.823 -25.896 1.00 98.31 85 VAL A O 1
ATOM 745 N N . GLN A 1 86 ? 17.695 7.261 -27.506 1.00 97.69 86 GLN A N 1
ATOM 746 C CA . GLN A 1 86 ? 16.433 6.613 -27.141 1.00 97.69 86 GLN A CA 1
ATOM 747 C C . GLN A 1 86 ? 16.514 5.918 -25.780 1.00 97.69 86 GLN A C 1
ATOM 749 O O . GLN A 1 86 ? 15.597 6.063 -24.972 1.00 97.69 86 GLN A O 1
ATOM 754 N N . GLU A 1 87 ? 17.608 5.221 -25.493 1.00 97.44 87 GLU A N 1
ATOM 755 C CA . GLU A 1 87 ? 17.836 4.563 -24.209 1.00 97.44 87 GLU A CA 1
ATOM 756 C C . GLU A 1 87 ? 17.874 5.583 -23.069 1.00 97.44 87 GLU A C 1
ATOM 758 O O . GLU A 1 87 ? 17.159 5.433 -22.079 1.00 97.44 87 GLU A O 1
ATOM 763 N N . ARG A 1 88 ? 18.590 6.700 -23.248 1.00 97.75 88 ARG A N 1
ATOM 764 C CA . ARG A 1 88 ? 18.603 7.791 -22.265 1.00 97.75 88 ARG A CA 1
ATOM 765 C C . ARG A 1 88 ? 17.208 8.371 -22.019 1.00 97.75 88 ARG A C 1
ATOM 767 O O . ARG A 1 88 ? 16.877 8.699 -20.881 1.00 97.75 88 ARG A O 1
ATOM 774 N N . LYS A 1 89 ? 16.379 8.504 -23.061 1.00 98.19 89 LYS A N 1
ATOM 775 C CA . LYS A 1 89 ? 14.980 8.940 -22.908 1.00 98.19 89 LYS A CA 1
ATOM 776 C C . LYS A 1 89 ? 14.164 7.935 -22.092 1.00 98.19 89 LYS A C 1
ATOM 778 O O . LYS A 1 89 ? 13.473 8.356 -21.169 1.00 98.19 89 LYS A O 1
ATOM 783 N N . ARG A 1 90 ? 14.284 6.635 -22.386 1.00 98.31 90 ARG A N 1
ATOM 784 C CA . ARG A 1 90 ? 13.601 5.565 -21.637 1.00 98.31 90 ARG A CA 1
ATOM 785 C C . ARG A 1 90 ? 14.046 5.521 -20.175 1.00 98.31 90 ARG A C 1
ATOM 787 O O . ARG A 1 90 ? 13.199 5.413 -19.299 1.00 98.31 90 ARG A O 1
ATOM 794 N N . ALA A 1 91 ? 15.341 5.678 -19.903 1.00 98.19 91 ALA A N 1
ATOM 795 C CA . ALA A 1 91 ? 15.875 5.713 -18.543 1.00 98.19 91 ALA A CA 1
ATOM 796 C C . ALA A 1 91 ? 15.306 6.886 -17.727 1.00 98.19 91 ALA A C 1
ATOM 798 O O . ALA A 1 91 ? 14.873 6.695 -16.595 1.00 98.19 91 ALA A O 1
ATOM 799 N N . LEU A 1 92 ? 15.229 8.086 -18.317 1.00 98.12 92 LEU A N 1
ATOM 800 C CA . LEU A 1 92 ? 14.630 9.253 -17.657 1.00 98.12 92 LEU A CA 1
ATOM 801 C C . LEU A 1 92 ? 13.125 9.083 -17.408 1.00 98.12 92 LEU A C 1
ATOM 803 O O . LEU A 1 92 ? 12.606 9.565 -16.403 1.00 98.12 92 LEU A O 1
ATOM 807 N N . GLU A 1 93 ? 12.403 8.435 -18.322 1.00 97.69 93 GLU A N 1
ATOM 808 C CA . GLU A 1 93 ? 10.984 8.132 -18.127 1.00 97.69 93 GLU A CA 1
ATOM 809 C C . GLU A 1 93 ? 10.774 7.086 -17.027 1.00 97.69 93 GLU A C 1
ATOM 811 O O . GLU A 1 93 ? 9.934 7.291 -16.152 1.00 97.69 93 GLU A O 1
ATOM 816 N N . ALA A 1 94 ? 11.590 6.031 -17.006 1.00 98.25 94 ALA A N 1
ATOM 817 C CA . ALA A 1 94 ? 11.579 5.026 -15.949 1.00 98.25 94 ALA A CA 1
ATOM 818 C C . ALA A 1 94 ? 11.910 5.639 -14.577 1.00 98.25 94 ALA A C 1
ATOM 820 O O . ALA A 1 94 ? 11.231 5.351 -13.598 1.00 98.25 94 ALA A O 1
ATOM 821 N N . GLU A 1 95 ? 12.886 6.550 -14.498 1.00 98.00 95 GLU A N 1
ATOM 822 C CA . GLU A 1 95 ? 13.211 7.274 -13.261 1.00 98.00 95 GLU A CA 1
ATOM 823 C C . GLU A 1 95 ? 12.030 8.134 -12.780 1.00 98.00 95 GLU A C 1
ATOM 825 O O . GLU A 1 95 ? 11.697 8.155 -11.591 1.00 98.00 95 GLU A O 1
ATOM 830 N N . ARG A 1 96 ? 11.341 8.818 -13.704 1.00 98.44 96 ARG A N 1
ATOM 831 C CA . ARG A 1 96 ? 10.123 9.577 -13.381 1.00 98.44 96 ARG A CA 1
ATOM 832 C C . ARG A 1 96 ? 9.018 8.668 -12.852 1.00 98.44 96 ARG A C 1
ATOM 834 O O . ARG A 1 96 ? 8.386 9.026 -11.860 1.00 98.44 96 ARG A O 1
ATOM 841 N N . GLN A 1 97 ? 8.788 7.525 -13.495 1.00 97.69 97 GLN A N 1
ATOM 842 C CA . GLN A 1 97 ? 7.789 6.545 -13.066 1.00 97.69 97 GLN A CA 1
ATOM 843 C C . GLN A 1 97 ? 8.128 5.983 -11.682 1.00 97.69 97 GLN A C 1
ATOM 845 O O . GLN A 1 97 ? 7.289 6.056 -10.787 1.00 97.69 97 GLN A O 1
ATOM 850 N N . ALA A 1 98 ? 9.376 5.563 -11.457 1.00 98.19 98 ALA A N 1
ATOM 851 C CA . ALA A 1 98 ? 9.843 5.059 -10.168 1.00 98.19 98 ALA A CA 1
ATOM 852 C C . ALA A 1 98 ? 9.634 6.080 -9.036 1.00 98.19 98 ALA A C 1
ATOM 854 O O . ALA A 1 98 ? 9.159 5.734 -7.956 1.00 98.19 98 ALA A O 1
ATOM 855 N N . ARG A 1 99 ? 9.900 7.368 -9.290 1.00 98.31 99 ARG A N 1
ATOM 856 C CA . ARG A 1 99 ? 9.653 8.433 -8.307 1.00 98.31 99 ARG A CA 1
ATOM 857 C C . ARG A 1 99 ? 8.166 8.612 -7.987 1.00 98.31 99 ARG A C 1
ATOM 859 O O . ARG A 1 99 ? 7.811 8.898 -6.844 1.00 98.31 99 ARG A O 1
ATOM 866 N N . VAL A 1 100 ? 7.288 8.480 -8.983 1.00 98.31 100 VAL A N 1
ATOM 867 C CA . VAL A 1 100 ? 5.833 8.535 -8.769 1.00 98.31 100 VAL A CA 1
ATOM 868 C C . VAL A 1 100 ? 5.367 7.325 -7.960 1.00 98.31 100 VAL A C 1
ATOM 870 O O . VAL A 1 100 ? 4.609 7.494 -7.005 1.00 98.31 100 VAL A O 1
ATOM 873 N N . GLU A 1 101 ? 5.848 6.128 -8.285 1.00 97.88 101 GLU A N 1
ATOM 874 C CA . GLU A 1 101 ? 5.542 4.901 -7.546 1.00 97.88 101 GLU A CA 1
ATOM 875 C C . GLU A 1 101 ? 6.006 4.982 -6.089 1.00 97.88 101 GLU A C 1
ATOM 877 O O . GLU A 1 101 ? 5.233 4.662 -5.188 1.00 97.88 101 GLU A O 1
ATOM 882 N N . GLU A 1 102 ? 7.207 5.504 -5.831 1.00 98.06 102 GLU A N 1
ATOM 883 C CA . GLU A 1 102 ? 7.716 5.721 -4.473 1.00 98.06 102 GLU A CA 1
ATOM 884 C C . GLU A 1 102 ? 6.798 6.656 -3.661 1.00 98.06 102 GLU A C 1
ATOM 886 O O . GLU A 1 102 ? 6.481 6.382 -2.501 1.00 98.06 102 GLU A O 1
ATOM 891 N N . LEU A 1 103 ? 6.315 7.747 -4.268 1.00 97.94 103 LEU A N 1
ATOM 892 C CA . LEU A 1 103 ? 5.368 8.663 -3.621 1.00 97.94 103 LEU A CA 1
ATOM 893 C C . LEU A 1 103 ? 4.018 7.995 -3.336 1.00 97.94 103 LEU A C 1
ATOM 895 O O . LEU A 1 103 ? 3.426 8.237 -2.282 1.00 97.94 103 LEU A O 1
ATOM 899 N N . LEU A 1 104 ? 3.525 7.161 -4.254 1.00 98.19 104 LEU A N 1
ATOM 900 C CA . LEU A 1 104 ? 2.292 6.401 -4.055 1.00 98.19 104 LEU A CA 1
ATOM 901 C C . LEU A 1 104 ? 2.445 5.366 -2.939 1.00 98.19 104 LEU A C 1
ATOM 903 O O . LEU A 1 104 ? 1.544 5.238 -2.114 1.00 98.19 104 LEU A O 1
ATOM 907 N N . MET A 1 105 ? 3.582 4.673 -2.873 1.00 97.75 105 MET A N 1
ATOM 908 C CA . MET A 1 105 ? 3.883 3.727 -1.798 1.00 97.75 105 MET A CA 1
ATOM 909 C C . MET A 1 105 ? 3.929 4.429 -0.441 1.00 97.75 105 MET A C 1
ATOM 911 O O . MET A 1 105 ? 3.233 4.008 0.479 1.00 97.75 105 MET A O 1
ATOM 915 N N . LYS A 1 106 ? 4.616 5.574 -0.342 1.00 98.06 106 LYS A N 1
ATOM 916 C CA . LYS A 1 106 ? 4.638 6.388 0.885 1.00 98.06 106 LYS A CA 1
ATOM 917 C C . LYS A 1 106 ? 3.244 6.843 1.322 1.00 98.06 106 LYS A C 1
ATOM 919 O O . LYS A 1 106 ? 2.945 6.834 2.514 1.00 98.06 106 LYS A O 1
ATOM 924 N N . ARG A 1 107 ? 2.371 7.230 0.382 1.00 97.94 107 ARG A N 1
ATOM 925 C CA . ARG A 1 107 ? 0.971 7.574 0.697 1.00 97.94 107 ARG A CA 1
ATOM 926 C C . ARG A 1 107 ? 0.194 6.370 1.217 1.00 97.94 107 ARG A C 1
ATOM 928 O O . ARG A 1 107 ? -0.445 6.485 2.255 1.00 97.94 107 ARG A O 1
ATOM 935 N N . LYS A 1 108 ? 0.302 5.217 0.551 1.00 98.00 108 LYS A N 1
ATOM 936 C CA . LYS A 1 108 ? -0.349 3.973 0.989 1.00 98.00 108 LYS A CA 1
ATOM 937 C C . LYS A 1 108 ? 0.112 3.545 2.380 1.00 98.00 108 LYS A C 1
ATOM 939 O O . LYS A 1 108 ? -0.713 3.151 3.192 1.00 98.00 108 LYS A O 1
ATOM 944 N N . GLU A 1 109 ? 1.404 3.653 2.680 1.00 97.94 109 GLU A N 1
ATOM 945 C CA . GLU A 1 109 ? 1.943 3.354 4.012 1.00 97.94 109 GLU A CA 1
ATOM 946 C C . GLU A 1 109 ? 1.393 4.305 5.083 1.00 97.94 109 GLU A C 1
ATOM 948 O O . GLU A 1 109 ? 1.024 3.869 6.174 1.00 97.94 109 GLU A O 1
ATOM 953 N N . GLN A 1 110 ? 1.296 5.603 4.778 1.00 97.31 110 GLN A N 1
ATOM 954 C CA . GLN A 1 110 ? 0.696 6.582 5.686 1.00 97.31 110 GLN A CA 1
ATOM 955 C C . GLN A 1 110 ? -0.793 6.309 5.917 1.00 97.31 110 GLN A C 1
ATOM 957 O O . GLN A 1 110 ? -1.238 6.317 7.064 1.00 97.31 110 GLN A O 1
ATOM 962 N N . GLU A 1 111 ? -1.551 6.035 4.856 1.00 97.56 111 GLU A N 1
ATOM 963 C CA . GLU A 1 111 ? -2.968 5.670 4.936 1.00 97.56 111 GLU A CA 1
ATOM 964 C C . GLU A 1 111 ? -3.163 4.387 5.750 1.00 97.56 111 GLU A C 1
ATOM 966 O O . GLU A 1 111 ? -3.973 4.377 6.673 1.00 97.56 111 GLU A O 1
ATOM 971 N N . ALA A 1 112 ? -2.361 3.348 5.499 1.00 98.06 112 ALA A N 1
ATOM 972 C CA . ALA A 1 112 ? -2.397 2.098 6.255 1.00 98.06 112 ALA A CA 1
ATOM 973 C C . ALA A 1 112 ? -2.082 2.314 7.742 1.00 98.06 112 ALA A C 1
ATOM 975 O O . ALA A 1 112 ? -2.752 1.749 8.603 1.00 98.06 112 ALA A O 1
ATOM 976 N N . ARG A 1 113 ? -1.108 3.174 8.068 1.00 98.25 113 ARG A N 1
ATOM 977 C CA . ARG A 1 113 ? -0.784 3.519 9.459 1.00 98.25 113 ARG A CA 1
ATOM 978 C C . ARG A 1 113 ? -1.926 4.269 10.147 1.00 98.25 113 ARG A C 1
ATOM 980 O O . ARG A 1 113 ? -2.226 3.991 11.306 1.00 98.25 113 ARG A O 1
ATOM 987 N N . ILE A 1 114 ? -2.553 5.223 9.457 1.00 97.81 114 ILE A N 1
ATOM 988 C CA . ILE A 1 114 ? -3.714 5.958 9.982 1.00 97.81 114 ILE A CA 1
ATOM 989 C C . ILE A 1 114 ? -4.885 4.999 10.206 1.00 97.81 114 ILE A C 1
ATOM 991 O O . ILE A 1 114 ? -5.552 5.078 11.236 1.00 97.81 114 ILE A O 1
ATOM 995 N N . GLU A 1 115 ? -5.116 4.089 9.265 1.00 97.69 115 GLU A N 1
ATOM 996 C CA . GLU A 1 115 ? -6.182 3.098 9.339 1.00 97.69 115 GLU A CA 1
ATOM 997 C C . GLU A 1 115 ? -5.959 2.116 10.494 1.00 97.69 115 GLU A C 1
ATOM 999 O O . GLU A 1 115 ? -6.862 1.914 11.302 1.00 97.69 115 GLU A O 1
ATOM 1004 N N . GLN A 1 116 ? -4.739 1.604 10.673 1.00 97.56 116 GLN A N 1
ATOM 1005 C CA . GLN A 1 116 ? -4.388 0.770 11.828 1.00 97.56 116 GLN A CA 1
ATOM 1006 C C . GLN A 1 116 ? -4.646 1.492 13.154 1.00 97.56 116 GLN A C 1
ATOM 1008 O O . GLN A 1 116 ? -5.307 0.947 14.034 1.00 97.56 116 GLN A O 1
ATOM 1013 N N . GLN A 1 117 ? -4.212 2.749 13.287 1.00 97.31 117 GLN A N 1
ATOM 1014 C CA . GLN A 1 117 ? -4.475 3.533 14.499 1.00 97.31 117 GLN A CA 1
ATOM 1015 C C . GLN A 1 117 ? -5.972 3.770 14.739 1.00 97.31 117 GLN A C 1
ATOM 1017 O O . GLN A 1 117 ? -6.423 3.804 15.887 1.00 97.31 117 GLN A O 1
ATOM 1022 N N . ARG A 1 118 ? -6.762 3.952 13.673 1.00 97.75 118 ARG A N 1
ATOM 1023 C CA . ARG A 1 118 ? -8.223 4.074 13.773 1.00 97.75 118 ARG A CA 1
ATOM 1024 C C . ARG A 1 118 ? -8.853 2.770 14.246 1.00 97.75 118 ARG A C 1
ATOM 1026 O O . ARG A 1 118 ? -9.631 2.821 15.196 1.00 97.75 118 ARG A O 1
ATOM 1033 N N . GLN A 1 119 ? -8.469 1.639 13.658 1.00 97.62 119 GLN A N 1
ATOM 1034 C CA . GLN A 1 119 ? -8.962 0.310 14.025 1.00 97.62 119 GLN A CA 1
ATOM 1035 C C . GLN A 1 119 ? -8.602 -0.056 15.465 1.00 97.62 119 GLN A C 1
ATOM 1037 O O . GLN A 1 119 ? -9.462 -0.506 16.215 1.00 97.62 119 GLN A O 1
ATOM 1042 N N . GLU A 1 120 ? -7.367 0.199 15.901 1.00 97.50 120 GLU A N 1
ATOM 1043 C CA . GLU A 1 120 ? -6.954 -0.021 17.291 1.00 97.50 120 GLU A CA 1
ATOM 1044 C C . GLU A 1 120 ? -7.774 0.832 18.264 1.00 97.50 120 GLU A C 1
ATOM 1046 O O . GLU A 1 120 ? -8.243 0.342 19.293 1.00 97.50 120 GLU A O 1
ATOM 1051 N N . LYS A 1 121 ? -8.001 2.107 17.929 1.00 97.88 121 LYS A N 1
ATOM 1052 C CA . LYS A 1 121 ? -8.804 3.016 18.752 1.00 97.88 121 LYS A CA 1
ATOM 1053 C C . LYS A 1 121 ? -10.278 2.615 18.793 1.00 97.88 121 LYS A C 1
ATOM 1055 O O . LYS A 1 121 ? -10.911 2.756 19.838 1.00 97.88 121 LYS A O 1
ATOM 1060 N N . GLU A 1 122 ? -10.839 2.166 17.677 1.00 97.12 122 GLU A N 1
ATOM 1061 C CA . GLU A 1 122 ? -12.210 1.662 17.599 1.00 97.12 122 GLU A CA 1
ATOM 1062 C C . GLU A 1 122 ? -12.366 0.374 18.404 1.00 97.12 122 GLU A C 1
ATOM 1064 O O . GLU A 1 122 ? -13.240 0.305 19.265 1.00 97.12 122 GLU A O 1
ATOM 1069 N N . LYS A 1 123 ? -11.448 -0.579 18.234 1.00 98.06 123 LYS A N 1
ATOM 1070 C CA . LYS A 1 123 ? -11.413 -1.822 19.004 1.00 98.06 123 LYS A CA 1
ATOM 1071 C C . LYS A 1 123 ? -11.301 -1.559 20.505 1.00 98.06 123 LYS A C 1
ATOM 1073 O O . LYS A 1 123 ? -12.081 -2.098 21.280 1.00 98.06 123 LYS A O 1
ATOM 1078 N N . ALA A 1 124 ? -10.412 -0.655 20.923 1.00 97.81 124 ALA A N 1
ATOM 1079 C CA . ALA A 1 124 ? -10.293 -0.262 22.327 1.00 97.81 124 ALA A CA 1
ATOM 1080 C C . ALA A 1 124 ? -11.585 0.375 22.875 1.00 97.81 124 ALA A C 1
ATOM 1082 O O . ALA A 1 124 ? -11.944 0.165 24.034 1.00 97.81 124 ALA A O 1
ATOM 1083 N N . ARG A 1 125 ? -12.310 1.151 22.056 1.00 97.94 125 ARG A N 1
ATOM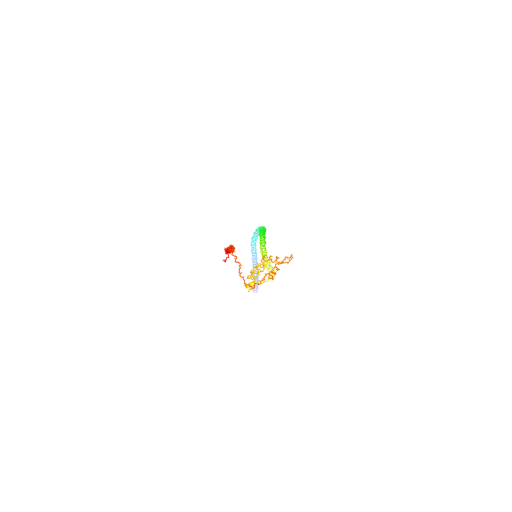 1084 C CA . ARG A 1 125 ? -13.620 1.702 22.439 1.00 97.94 125 ARG A CA 1
ATOM 1085 C C . ARG A 1 125 ? -14.675 0.613 22.571 1.00 97.94 125 ARG A C 1
ATOM 1087 O O . ARG A 1 125 ? -15.446 0.661 23.527 1.00 97.94 125 ARG A O 1
ATOM 1094 N N . GLU A 1 126 ? -14.713 -0.329 21.636 1.00 97.12 126 GLU A N 1
ATOM 1095 C CA . GLU A 1 126 ? -15.648 -1.451 21.655 1.00 97.12 126 GLU A CA 1
ATOM 1096 C C . GLU A 1 126 ? -15.405 -2.346 22.874 1.00 97.12 126 GLU A C 1
ATOM 1098 O O . GLU A 1 126 ? -16.340 -2.630 23.621 1.00 97.12 126 GLU A O 1
ATOM 1103 N N . ASP A 1 127 ? -14.151 -2.710 23.143 1.00 96.94 127 ASP A N 1
ATOM 1104 C CA . ASP A 1 127 ? -13.783 -3.523 24.301 1.00 96.94 127 ASP A CA 1
ATOM 1105 C C . ASP A 1 127 ? -14.126 -2.808 25.617 1.00 96.94 127 ASP A C 1
ATOM 1107 O O . ASP A 1 127 ? -14.744 -3.408 26.499 1.00 96.94 127 ASP A O 1
ATOM 1111 N N . ALA A 1 128 ? -13.858 -1.500 25.723 1.00 97.69 128 ALA A N 1
ATOM 1112 C CA . ALA A 1 128 ? -14.253 -0.705 26.886 1.00 97.69 128 ALA A CA 1
ATOM 1113 C C . ALA A 1 128 ? -15.780 -0.549 27.026 1.00 97.69 128 ALA A C 1
ATOM 1115 O O . ALA A 1 128 ? -16.293 -0.382 28.134 1.00 97.69 128 ALA A O 1
ATOM 1116 N N . ALA A 1 129 ? -16.538 -0.547 25.927 1.00 97.81 129 ALA A N 1
ATOM 1117 C CA . ALA A 1 129 ? -18.000 -0.549 25.976 1.00 97.81 129 ALA A CA 1
ATOM 1118 C C . ALA A 1 129 ? -18.533 -1.915 26.432 1.00 97.81 129 ALA A C 1
ATOM 1120 O O . ALA A 1 129 ? -19.416 -1.975 27.288 1.00 97.81 129 ALA A O 1
ATOM 1121 N N . ARG A 1 130 ? -17.948 -3.002 25.917 1.00 97.75 130 ARG A N 1
ATOM 1122 C CA . ARG A 1 130 ? -18.280 -4.383 26.275 1.00 97.75 130 ARG A CA 1
ATOM 1123 C C . ARG A 1 130 ? -17.986 -4.668 27.745 1.00 97.75 130 ARG A C 1
ATOM 1125 O O . ARG A 1 130 ? -18.814 -5.261 28.426 1.00 97.75 130 ARG A O 1
ATOM 1132 N N . GLU A 1 131 ? -16.850 -4.212 28.259 1.00 97.06 131 GLU A N 1
ATOM 1133 C CA . GLU A 1 131 ? -16.500 -4.362 29.672 1.00 97.06 131 GLU A CA 1
ATOM 1134 C C . GLU A 1 131 ? -17.448 -3.578 30.586 1.00 97.06 131 GLU A C 1
ATOM 1136 O O . GLU A 1 131 ? -17.951 -4.134 31.556 1.00 97.06 131 GLU A O 1
ATOM 1141 N N . ARG A 1 132 ? -17.796 -2.332 30.232 1.00 97.56 132 ARG A N 1
ATOM 1142 C CA . ARG A 1 132 ? -18.815 -1.566 30.972 1.00 97.56 132 ARG A CA 1
ATOM 1143 C C . ARG A 1 132 ? -20.190 -2.228 30.945 1.00 97.56 132 ARG A C 1
ATOM 1145 O O . ARG A 1 132 ? -20.936 -2.098 31.910 1.00 97.56 132 ARG A O 1
ATOM 1152 N N . ALA A 1 133 ? -20.559 -2.889 29.848 1.00 97.56 133 ALA A N 1
ATOM 1153 C CA . ALA A 1 133 ? -21.805 -3.647 29.779 1.00 97.56 133 ALA A CA 1
ATOM 1154 C C . ALA A 1 133 ? -21.774 -4.851 30.734 1.00 97.56 133 ALA A C 1
ATOM 1156 O O . ALA A 1 133 ? -22.728 -5.031 31.486 1.00 97.56 133 ALA A O 1
ATOM 1157 N N . ARG A 1 134 ? -20.657 -5.592 30.776 1.00 97.88 134 ARG A N 1
ATOM 1158 C CA . ARG A 1 134 ? -20.456 -6.694 31.729 1.00 97.88 134 ARG A CA 1
ATOM 1159 C C . ARG A 1 134 ? -20.487 -6.226 33.182 1.00 97.88 134 ARG A C 1
ATOM 1161 O O . ARG A 1 134 ? -21.206 -6.813 33.971 1.00 97.88 134 ARG A O 1
ATOM 1168 N N . ASP A 1 135 ? -19.797 -5.139 33.524 1.00 97.81 135 ASP A N 1
ATOM 1169 C CA . ASP A 1 135 ? -19.814 -4.577 34.887 1.00 97.81 135 ASP A CA 1
ATOM 1170 C C . ASP A 1 135 ? -21.232 -4.143 35.307 1.00 97.81 135 ASP A C 1
ATOM 1172 O O . ASP A 1 135 ? -21.642 -4.344 36.448 1.00 97.81 135 ASP A O 1
ATOM 1176 N N . ARG A 1 136 ? -22.041 -3.609 34.382 1.00 97.81 136 ARG A N 1
ATOM 1177 C CA . ARG A 1 136 ? -23.460 -3.319 34.659 1.00 97.81 136 ARG A CA 1
ATOM 1178 C C . ARG A 1 136 ? -24.271 -4.587 34.906 1.00 97.81 136 ARG A C 1
ATOM 1180 O O . ARG A 1 136 ? -25.075 -4.603 35.832 1.00 97.81 136 ARG A O 1
ATOM 1187 N N . GLU A 1 137 ? -24.086 -5.610 34.079 1.00 97.44 137 GLU A N 1
ATOM 1188 C CA . GLU A 1 137 ? -24.763 -6.899 34.225 1.00 97.44 137 GLU A CA 1
ATOM 1189 C C . GLU A 1 137 ? -24.386 -7.579 35.546 1.00 97.44 137 GLU A C 1
ATOM 1191 O O . GLU A 1 137 ? -25.267 -7.993 36.291 1.00 97.44 137 GLU A O 1
ATOM 1196 N N . GLU A 1 138 ? -23.100 -7.592 35.894 1.00 97.19 138 GLU A N 1
ATOM 1197 C CA . GLU A 1 138 ? -22.588 -8.140 37.149 1.00 97.19 138 GLU A CA 1
ATOM 1198 C C . GLU A 1 138 ? -23.149 -7.390 38.362 1.00 97.19 138 GLU A C 1
ATOM 1200 O O . GLU A 1 138 ? -23.609 -8.015 39.315 1.00 97.19 138 GLU A O 1
ATOM 1205 N N . ARG A 1 139 ? -23.215 -6.052 38.316 1.00 98.25 139 ARG A N 1
ATOM 1206 C CA . ARG A 1 139 ? -23.851 -5.257 39.381 1.00 98.25 139 ARG A CA 1
ATOM 1207 C C . ARG A 1 139 ? -25.337 -5.559 39.529 1.00 98.25 139 ARG A C 1
ATOM 1209 O O . ARG A 1 139 ? -25.828 -5.636 40.653 1.00 98.25 139 ARG A O 1
ATOM 1216 N N . LEU A 1 140 ? -26.062 -5.713 38.420 1.00 98.12 140 LEU A N 1
ATOM 1217 C CA . LEU A 1 140 ? -27.480 -6.081 38.447 1.00 98.12 140 LEU A CA 1
ATOM 1218 C C . LEU A 1 140 ? -27.679 -7.499 38.992 1.00 98.12 140 LEU A C 1
ATOM 1220 O O . LEU A 1 140 ? -28.586 -7.717 39.797 1.00 98.12 140 LEU A O 1
ATOM 1224 N N . ALA A 1 141 ? -26.819 -8.442 38.607 1.00 98.12 141 ALA A N 1
ATOM 1225 C CA . ALA A 1 141 ? -26.825 -9.802 39.126 1.00 98.12 141 ALA A CA 1
ATOM 1226 C C . ALA A 1 141 ? -26.526 -9.826 40.632 1.00 98.12 141 ALA A C 1
ATOM 1228 O O . ALA A 1 141 ? -27.281 -10.436 41.382 1.00 98.12 141 ALA A O 1
ATOM 1229 N N . ALA A 1 142 ? -25.505 -9.097 41.094 1.00 98.06 142 ALA A N 1
ATOM 1230 C CA . ALA A 1 142 ? -25.163 -8.983 42.512 1.00 98.06 142 ALA A CA 1
ATOM 1231 C C . ALA A 1 142 ? -26.297 -8.348 43.332 1.00 98.06 142 ALA A C 1
ATOM 1233 O O . ALA A 1 142 ? -26.622 -8.830 44.415 1.00 98.06 142 ALA A O 1
ATOM 1234 N N . LEU A 1 143 ? -26.944 -7.302 42.803 1.00 98.25 143 LEU A N 1
ATOM 1235 C CA . LEU A 1 143 ? -28.103 -6.682 43.447 1.00 98.25 143 LEU A CA 1
ATOM 1236 C C . LEU A 1 143 ? -29.284 -7.658 43.543 1.00 98.25 143 LEU A C 1
ATOM 1238 O O . LEU A 1 143 ? -29.939 -7.735 44.581 1.00 98.25 143 LEU A O 1
ATOM 1242 N N . THR A 1 144 ? -29.539 -8.415 42.475 1.00 97.88 144 THR A N 1
ATOM 1243 C CA . THR A 1 144 ? -30.613 -9.415 42.433 1.00 97.88 144 THR A CA 1
ATOM 1244 C C . THR A 1 144 ? -30.332 -10.563 43.405 1.00 97.88 144 THR A C 1
ATOM 1246 O O . THR A 1 144 ? -31.226 -10.952 44.152 1.00 97.88 144 THR A O 1
ATOM 1249 N N . ALA A 1 145 ? -29.092 -11.058 43.455 1.00 98.06 145 ALA A N 1
ATOM 1250 C CA . ALA A 1 145 ? -28.663 -12.092 44.393 1.00 98.06 145 ALA A CA 1
ATOM 1251 C C . ALA A 1 145 ? -28.804 -11.624 45.849 1.00 98.06 145 ALA A C 1
ATOM 1253 O O . ALA A 1 145 ? -29.414 -12.320 46.652 1.00 98.06 145 ALA A O 1
ATOM 1254 N N . ALA A 1 146 ? -28.361 -10.404 46.175 1.00 98.06 146 ALA A N 1
ATOM 1255 C CA . ALA A 1 146 ? -28.527 -9.839 47.516 1.00 98.06 146 ALA A CA 1
ATOM 1256 C C . ALA A 1 146 ? -30.007 -9.700 47.917 1.00 98.06 146 ALA A C 1
ATOM 1258 O O . ALA A 1 146 ? -30.375 -9.951 49.065 1.00 98.06 146 ALA A O 1
ATOM 1259 N N . GLN A 1 147 ? -30.881 -9.322 46.975 1.00 97.94 147 GLN A N 1
ATOM 1260 C CA . GLN A 1 147 ? -32.321 -9.272 47.224 1.00 97.94 147 GLN A CA 1
ATOM 1261 C C . GLN A 1 147 ? -32.906 -10.673 47.470 1.00 97.94 147 GLN A C 1
ATOM 1263 O O . GLN A 1 147 ? -33.733 -10.830 48.369 1.00 97.94 147 GLN A O 1
ATOM 1268 N N . GLN A 1 148 ? -32.485 -11.679 46.697 1.00 97.69 148 GLN A N 1
ATOM 1269 C CA . GLN A 1 148 ? -32.902 -13.072 46.883 1.00 97.69 148 GLN A CA 1
ATOM 1270 C C . GLN A 1 148 ? -32.438 -13.622 48.234 1.00 97.69 148 GLN A C 1
ATOM 1272 O O . GLN A 1 148 ? -33.269 -14.127 48.982 1.00 97.69 148 GLN A O 1
ATOM 1277 N N . GLU A 1 149 ? -31.169 -13.435 48.601 1.00 97.25 149 GLU A N 1
ATOM 1278 C CA . GLU A 1 149 ? -30.631 -13.851 49.902 1.00 97.25 149 GLU A CA 1
ATOM 1279 C C . GLU A 1 149 ? -31.407 -13.218 51.066 1.00 97.25 149 GLU A C 1
ATOM 1281 O O . GLU A 1 149 ? -31.806 -13.912 52.001 1.00 97.25 149 GLU A O 1
ATOM 1286 N N . ALA A 1 150 ? -31.709 -11.916 50.990 1.00 97.81 150 ALA A N 1
ATOM 1287 C CA . ALA A 1 150 ? -32.507 -11.235 52.010 1.00 97.81 150 ALA A CA 1
ATOM 1288 C C . ALA A 1 150 ? -33.944 -11.789 52.103 1.00 97.81 150 ALA A C 1
ATOM 1290 O O . ALA A 1 150 ? -34.505 -11.911 53.198 1.00 97.81 150 ALA A O 1
ATOM 1291 N N . MET A 1 151 ? -34.555 -12.138 50.964 1.00 97.38 151 MET A N 1
ATOM 1292 C CA . MET A 1 151 ? -35.873 -12.777 50.929 1.00 97.38 151 MET A CA 1
ATOM 1293 C C . MET A 1 151 ? -35.840 -14.189 51.523 1.00 97.38 151 MET A C 1
ATOM 1295 O O . MET A 1 151 ? -36.718 -14.530 52.321 1.00 97.38 151 MET A O 1
ATOM 1299 N N . GLU A 1 152 ? -34.835 -14.993 51.179 1.00 97.25 152 GLU A N 1
ATOM 1300 C CA . GLU A 1 152 ? -34.636 -16.343 51.711 1.00 97.25 152 GLU A CA 1
ATOM 1301 C C . GLU A 1 152 ? -34.372 -16.322 53.222 1.00 97.25 152 GLU A C 1
ATOM 1303 O O . GLU A 1 152 ? -34.954 -17.115 53.966 1.00 97.25 152 GLU A O 1
ATOM 1308 N N . GLU A 1 153 ? -33.568 -15.376 53.715 1.00 97.75 153 GLU A N 1
ATOM 1309 C CA . GLU A 1 153 ? -33.314 -15.210 55.147 1.00 97.75 153 GLU A CA 1
ATOM 1310 C C . GLU A 1 153 ? -34.602 -14.856 55.906 1.00 97.75 153 GLU A C 1
ATOM 1312 O O . GLU A 1 153 ? -34.898 -15.435 56.961 1.00 97.75 153 GLU A O 1
ATOM 1317 N N . LEU A 1 154 ? -35.423 -13.957 55.350 1.00 97.88 154 LEU A N 1
ATOM 1318 C CA . LEU A 1 154 ? -36.722 -13.613 55.924 1.00 97.88 154 LEU A CA 1
ATOM 1319 C C . LEU A 1 154 ? -37.667 -14.823 55.948 1.00 97.88 154 LEU A C 1
ATOM 1321 O O . LEU A 1 154 ? -38.287 -15.090 56.981 1.00 97.88 154 LEU A O 1
ATOM 1325 N N . GLN A 1 155 ? -37.756 -15.578 54.850 1.00 97.62 155 GLN A N 1
ATOM 1326 C CA . GLN A 1 155 ? -38.562 -16.800 54.776 1.00 97.62 155 GLN A CA 1
ATOM 1327 C C . GLN A 1 155 ? -38.098 -17.844 55.795 1.00 97.62 155 GLN A C 1
ATOM 1329 O O . GLN A 1 155 ? -38.918 -18.385 56.537 1.00 97.62 155 GLN A O 1
ATOM 1334 N N . LYS A 1 156 ? -36.785 -18.069 55.913 1.00 98.19 156 LYS A N 1
ATOM 1335 C CA . LYS A 1 156 ? -36.204 -18.976 56.907 1.00 98.19 156 LYS A CA 1
ATOM 1336 C C . LYS A 1 156 ? -36.538 -18.535 58.328 1.00 98.19 156 LYS A C 1
ATOM 1338 O O . LYS A 1 156 ? -36.883 -19.365 59.163 1.00 98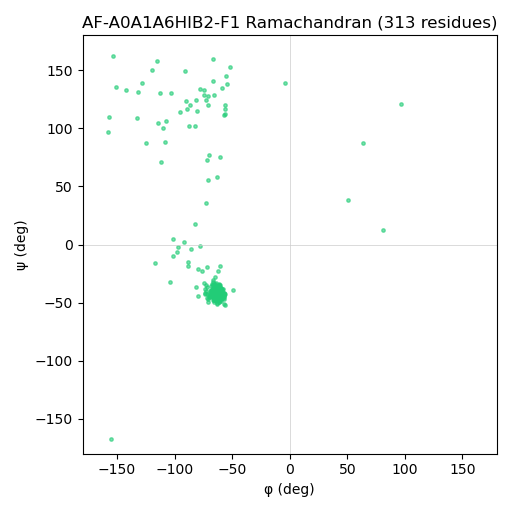.19 156 LYS A O 1
ATOM 1343 N N . LYS A 1 157 ? -36.502 -17.233 58.618 1.00 98.19 157 LYS A N 1
ATOM 1344 C CA . LYS A 1 157 ? -36.884 -16.690 59.931 1.00 98.19 157 LYS A CA 1
ATOM 1345 C C . LYS A 1 157 ? -38.368 -16.895 60.232 1.00 98.19 157 LYS A C 1
ATOM 1347 O O . LYS A 1 157 ? -38.712 -17.219 61.369 1.00 98.19 157 LYS A O 1
ATOM 1352 N N . ILE A 1 158 ? -39.237 -16.722 59.236 1.00 96.88 158 ILE A N 1
ATOM 1353 C CA . ILE A 1 158 ? -40.672 -17.018 59.354 1.00 96.88 158 ILE A CA 1
ATOM 1354 C C . ILE A 1 158 ? -40.871 -18.508 59.649 1.00 96.88 158 ILE A C 1
ATOM 1356 O O . ILE A 1 158 ? -41.565 -18.840 60.611 1.00 96.88 158 ILE A O 1
ATOM 1360 N N . GLN A 1 159 ? -40.207 -19.387 58.894 1.00 97.25 159 GLN A N 1
ATOM 1361 C CA . GLN A 1 159 ? -40.282 -20.832 59.093 1.00 97.25 159 GLN A CA 1
ATOM 1362 C C . GLN A 1 159 ? -39.794 -21.234 60.488 1.00 97.25 159 GLN A C 1
ATOM 1364 O O . GLN A 1 159 ? -40.514 -21.908 61.215 1.00 97.25 159 GLN A O 1
ATOM 1369 N N . LEU A 1 160 ? -38.640 -20.724 60.928 1.00 97.56 160 LEU A N 1
ATOM 1370 C CA . LEU A 1 160 ? -38.111 -20.977 62.270 1.00 97.56 160 LEU A CA 1
ATOM 1371 C C . LEU A 1 160 ? -39.078 -20.527 63.370 1.00 97.56 160 LEU A C 1
ATOM 1373 O O . LEU A 1 160 ? -39.223 -21.223 64.371 1.00 97.56 160 LEU A O 1
ATOM 1377 N N . LYS A 1 161 ? -39.765 -19.386 63.207 1.00 98.06 161 LYS A N 1
ATOM 1378 C CA . LYS A 1 161 ? -40.796 -18.952 64.165 1.00 98.06 161 LYS A CA 1
ATOM 1379 C C . LYS A 1 161 ? -42.007 -19.880 64.177 1.00 98.06 161 LYS A C 1
ATOM 1381 O O . LYS A 1 161 ? -42.576 -20.104 65.247 1.00 98.06 161 LYS A O 1
ATOM 1386 N N . HIS A 1 162 ? -42.403 -20.398 63.019 1.00 97.75 162 HIS A N 1
ATOM 1387 C CA . HIS A 1 162 ? -43.482 -21.373 62.926 1.00 97.75 162 HIS A CA 1
ATOM 1388 C C . HIS A 1 162 ? -43.092 -22.688 63.617 1.00 97.75 162 HIS A C 1
ATOM 1390 O O . HIS A 1 162 ? -43.808 -23.141 64.511 1.00 97.75 162 HIS A O 1
ATOM 1396 N N . ASP A 1 163 ? -41.910 -23.223 63.306 1.00 97.25 163 ASP A N 1
ATOM 1397 C CA . ASP A 1 163 ? -41.370 -24.452 63.895 1.00 97.25 163 ASP A CA 1
ATOM 1398 C C . ASP A 1 163 ? -41.171 -24.322 65.412 1.00 97.25 163 ASP A C 1
ATOM 1400 O O . ASP A 1 163 ? -41.512 -25.225 66.170 1.00 97.25 163 ASP A O 1
ATOM 1404 N N . GLU A 1 164 ? -40.673 -23.176 65.886 1.00 97.25 164 GLU A N 1
ATOM 1405 C CA . GLU A 1 164 ? -40.559 -22.846 67.311 1.00 97.25 164 GLU A CA 1
ATOM 1406 C C . GLU A 1 164 ? -41.921 -22.867 68.009 1.00 97.25 164 GLU A C 1
ATOM 1408 O O . GLU A 1 164 ? -42.059 -23.422 69.099 1.00 97.25 164 GLU A O 1
ATOM 1413 N N . SER A 1 165 ? -42.942 -22.281 67.379 1.00 96.69 165 SER A N 1
ATOM 1414 C CA . SER A 1 165 ? -44.299 -22.286 67.919 1.00 96.69 165 SER A CA 1
ATOM 1415 C C . SER A 1 165 ? -44.867 -23.704 68.000 1.00 96.69 165 SER A C 1
ATOM 1417 O O . SER A 1 165 ? -45.494 -24.048 69.004 1.00 96.69 165 SER A O 1
ATOM 1419 N N . ILE A 1 166 ? -44.633 -24.535 66.977 1.00 96.88 166 ILE A N 1
ATOM 1420 C CA . ILE A 1 166 ? -45.020 -25.953 66.978 1.00 96.88 166 ILE A CA 1
ATOM 1421 C C . ILE A 1 166 ? -44.293 -26.691 68.103 1.00 96.88 166 ILE A C 1
ATOM 1423 O O . ILE A 1 166 ? -44.930 -27.408 68.874 1.00 96.88 166 ILE A O 1
ATOM 1427 N N . ARG A 1 167 ? -42.983 -26.472 68.257 1.00 97.12 167 ARG A N 1
ATOM 1428 C CA . ARG A 1 167 ? -42.172 -27.129 69.287 1.00 97.12 167 ARG A CA 1
ATOM 1429 C C . ARG A 1 167 ? -42.642 -26.777 70.696 1.00 97.12 167 ARG A C 1
ATOM 1431 O O . ARG A 1 167 ? -42.864 -27.683 71.490 1.00 97.12 167 ARG A O 1
ATOM 1438 N N . ARG A 1 168 ? -42.895 -25.494 70.984 1.00 96.50 168 ARG A N 1
ATOM 1439 C CA . ARG A 1 168 ? -43.468 -25.051 72.272 1.00 96.50 168 ARG A CA 1
ATOM 1440 C C . ARG A 1 168 ? -44.841 -25.653 72.528 1.00 96.50 168 ARG A C 1
ATOM 1442 O O . ARG A 1 168 ? -45.158 -25.999 73.660 1.00 96.50 168 ARG A O 1
ATOM 1449 N N . HIS A 1 169 ? -45.673 -25.765 71.496 1.00 96.31 169 HIS A N 1
ATOM 1450 C CA . HIS A 1 169 ? -46.984 -26.388 71.631 1.00 96.31 169 HIS A CA 1
ATOM 1451 C C . HIS A 1 169 ? -46.871 -27.881 71.961 1.00 96.31 169 HIS A C 1
ATOM 1453 O O . HIS A 1 169 ? -47.551 -28.356 72.869 1.00 96.31 169 HIS A O 1
ATOM 1459 N N . MET A 1 170 ? -45.985 -28.604 71.270 1.00 95.75 170 MET A N 1
ATOM 1460 C CA . MET A 1 170 ? -45.686 -30.003 71.574 1.00 95.75 170 MET A CA 1
ATOM 1461 C C . MET A 1 170 ? -45.143 -30.168 72.993 1.00 95.75 170 MET A C 1
ATOM 1463 O O . MET A 1 170 ? -45.620 -31.031 73.719 1.00 95.75 170 MET A O 1
ATOM 1467 N N . GLU A 1 171 ? -44.218 -29.309 73.417 1.00 95.69 171 GLU A N 1
ATOM 1468 C CA . GLU A 1 171 ? -43.668 -29.321 74.773 1.00 95.69 171 GLU A CA 1
ATOM 1469 C C . GLU A 1 171 ? -44.748 -29.046 75.830 1.00 95.69 171 GLU A C 1
ATOM 1471 O O . GLU A 1 171 ? -44.825 -29.755 76.825 1.00 95.69 171 GLU A O 1
ATOM 1476 N N . GLN A 1 172 ? -45.660 -28.095 75.599 1.00 95.88 172 GLN A N 1
ATOM 1477 C CA . GLN A 1 172 ? -46.809 -27.867 76.486 1.00 95.88 172 GLN A CA 1
ATOM 1478 C C . GLN A 1 172 ? -47.754 -29.071 76.551 1.00 95.88 172 GLN A C 1
ATOM 1480 O O . GLN A 1 172 ? -48.328 -29.351 77.605 1.00 95.88 172 GLN A O 1
ATOM 1485 N N . ILE A 1 173 ? -47.965 -29.766 75.429 1.00 95.12 173 ILE A N 1
ATOM 1486 C CA . ILE A 1 173 ? -48.729 -31.016 75.413 1.00 95.12 173 ILE A CA 1
ATOM 1487 C C . ILE A 1 173 ? -48.005 -32.067 76.255 1.00 95.12 173 ILE A C 1
ATOM 1489 O O . ILE A 1 173 ? -48.651 -32.724 77.069 1.00 95.12 173 ILE A O 1
ATOM 1493 N N . GLU A 1 174 ? -46.692 -32.201 76.098 1.00 94.12 174 GLU A N 1
ATOM 1494 C CA . GLU A 1 174 ? -45.885 -33.175 76.828 1.00 94.12 174 GLU A CA 1
ATOM 1495 C C . GLU A 1 174 ? -45.871 -32.880 78.333 1.00 94.12 174 GLU A C 1
ATOM 1497 O O . GLU A 1 174 ? -46.206 -33.759 79.115 1.00 94.12 174 GLU A O 1
ATOM 1502 N N . GLN A 1 175 ? -45.671 -31.624 78.744 1.00 94.75 175 GLN A N 1
ATOM 1503 C CA . GLN A 1 175 ? -45.787 -31.188 80.143 1.00 94.75 175 GLN A CA 1
ATOM 1504 C C . GLN A 1 175 ? -47.177 -31.474 80.728 1.00 94.75 175 GLN A C 1
ATOM 1506 O O . GLN A 1 175 ? -47.311 -31.853 81.890 1.00 94.75 175 GLN A O 1
ATOM 1511 N N . ARG A 1 176 ? -48.251 -31.304 79.941 1.00 91.56 176 ARG A N 1
ATOM 1512 C CA . ARG A 1 176 ? -49.611 -31.668 80.380 1.00 91.56 176 ARG A CA 1
ATOM 1513 C C . ARG A 1 176 ? -49.769 -33.176 80.551 1.00 91.56 176 ARG A C 1
ATOM 1515 O O . ARG A 1 176 ? -50.442 -33.585 81.495 1.00 91.56 176 ARG A O 1
ATOM 1522 N N . LYS A 1 177 ? -49.184 -33.987 79.663 1.00 93.25 177 LYS A N 1
ATOM 1523 C CA . LYS A 1 177 ? -49.171 -35.452 79.800 1.00 93.25 177 LYS A CA 1
ATOM 1524 C C . LYS A 1 177 ? -48.364 -35.880 81.021 1.00 93.25 177 LYS A C 1
ATOM 1526 O O . LYS A 1 177 ? -48.862 -36.692 81.788 1.00 93.25 177 LYS A O 1
ATOM 1531 N N . GLU A 1 178 ? -47.180 -35.312 81.223 1.00 88.62 178 GLU A N 1
ATOM 1532 C CA . GLU A 1 178 ? -46.311 -35.588 82.368 1.00 88.62 178 GLU A CA 1
ATOM 1533 C C . GLU A 1 178 ? -47.007 -35.213 83.676 1.00 88.62 178 GLU A C 1
ATOM 1535 O O . GLU A 1 178 ? -47.165 -3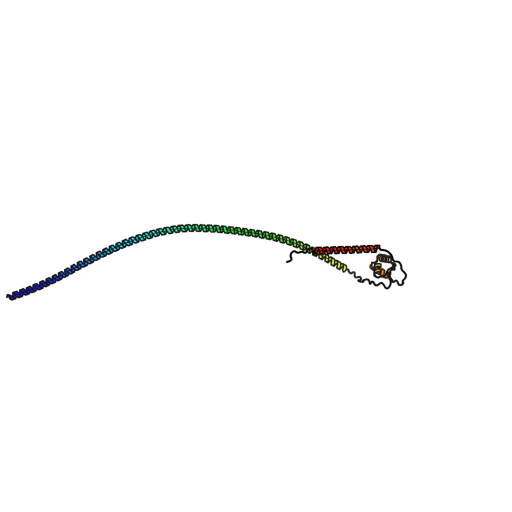6.066 84.536 1.00 88.62 178 GLU A O 1
ATOM 1540 N N . LYS A 1 179 ? -47.582 -34.009 83.785 1.00 90.69 179 LYS A N 1
ATOM 1541 C CA . LYS A 1 179 ? -48.365 -33.607 84.965 1.00 90.69 179 LYS A CA 1
ATOM 1542 C C . LYS A 1 179 ? -49.575 -34.513 85.214 1.00 90.69 179 LYS A C 1
ATOM 1544 O O . LYS A 1 179 ? -49.921 -34.774 86.364 1.00 90.69 179 LYS A O 1
ATOM 1549 N N . ALA A 1 180 ? -50.247 -34.983 84.160 1.00 83.88 180 ALA A N 1
ATOM 1550 C CA . ALA A 1 180 ? -51.323 -35.964 84.295 1.00 83.88 180 ALA A CA 1
ATOM 1551 C C . ALA A 1 180 ? -50.793 -37.326 84.773 1.00 83.88 180 ALA A C 1
ATOM 1553 O O . ALA A 1 180 ? -51.428 -37.957 85.615 1.00 83.88 180 ALA A O 1
ATOM 1554 N N . ALA A 1 181 ? -49.625 -37.753 84.287 1.00 84.56 181 ALA A N 1
ATOM 1555 C CA . ALA A 1 181 ? -48.950 -38.966 84.730 1.00 84.56 181 ALA A CA 1
ATOM 1556 C C . ALA A 1 181 ? -48.456 -38.851 86.183 1.00 84.56 181 ALA A C 1
ATOM 1558 O O . ALA A 1 181 ? -48.657 -39.783 86.948 1.00 84.56 181 ALA A O 1
ATOM 1559 N N . GLU A 1 182 ? -47.906 -37.712 86.609 1.00 80.25 182 GLU A N 1
ATOM 1560 C CA . GLU A 1 182 ? -47.502 -37.437 87.995 1.00 80.25 182 GLU A CA 1
ATOM 1561 C C . GLU A 1 182 ? -48.702 -37.396 88.947 1.00 80.25 182 GLU A C 1
ATOM 1563 O O . GLU A 1 182 ? -48.665 -38.021 90.005 1.00 80.25 182 GLU A O 1
ATOM 1568 N N . LEU A 1 183 ? -49.799 -36.728 88.563 1.00 69.62 183 LEU A N 1
ATOM 1569 C CA . LEU A 1 183 ? -51.057 -36.749 89.323 1.00 69.62 183 LEU A CA 1
ATOM 1570 C C . LEU A 1 183 ? -51.667 -38.156 89.379 1.00 69.62 183 LEU A C 1
ATOM 1572 O O . LEU A 1 183 ? -52.267 -38.517 90.387 1.00 69.62 183 LEU A O 1
ATOM 1576 N N . SER A 1 184 ? -51.487 -38.960 88.328 1.00 64.25 184 SER A N 1
ATOM 1577 C CA . SER A 1 184 ? -51.866 -40.377 88.314 1.00 64.25 184 SER A CA 1
ATOM 1578 C C . SER A 1 184 ? -50.890 -41.268 89.094 1.00 64.25 184 SER A C 1
ATOM 1580 O O . SER A 1 184 ? -51.273 -42.359 89.505 1.00 64.25 184 SER A O 1
ATOM 1582 N N . SER A 1 185 ? -49.642 -40.833 89.286 1.00 58.44 185 SER A N 1
ATOM 1583 C CA . SER A 1 185 ? -48.581 -41.552 90.001 1.00 58.44 185 SER A CA 1
ATOM 1584 C C . SER A 1 185 ? -48.447 -41.106 91.463 1.00 58.44 185 SER A C 1
ATOM 1586 O O . SER A 1 185 ? -47.646 -41.672 92.217 1.00 58.44 185 SER A O 1
ATOM 1588 N N . GLY A 1 186 ? -49.251 -40.123 91.885 1.00 51.97 186 GLY A N 1
ATOM 1589 C CA . GLY A 1 186 ? -49.538 -39.832 93.278 1.00 51.97 186 GLY A CA 1
ATOM 1590 C C . GLY A 1 186 ? -50.103 -41.086 93.922 1.00 51.97 186 GLY A C 1
ATOM 1591 O O . GLY A 1 186 ? -51.195 -41.536 93.587 1.00 51.97 186 GLY A O 1
ATOM 1592 N N . ARG A 1 187 ? -49.312 -41.668 94.822 1.00 44.88 187 ARG A N 1
ATOM 1593 C CA . ARG A 1 187 ? -49.604 -42.878 95.588 1.00 44.88 187 ARG A CA 1
ATOM 1594 C C . ARG A 1 187 ? -50.858 -42.693 96.451 1.00 44.88 187 ARG A C 1
ATOM 1596 O O . ARG A 1 187 ? -50.768 -42.629 97.671 1.00 44.88 187 ARG A O 1
ATOM 1603 N N . HIS A 1 188 ? -52.039 -42.729 95.847 1.00 44.53 188 HIS A N 1
ATOM 1604 C CA . HIS A 1 188 ? -53.177 -43.384 96.471 1.00 44.53 188 HIS A CA 1
ATOM 1605 C C . HIS A 1 188 ? -52.916 -44.890 96.399 1.00 44.53 188 HIS A C 1
ATOM 1607 O O . HIS A 1 188 ? -53.520 -45.627 95.629 1.00 44.53 188 HIS A O 1
ATOM 1613 N N . ALA A 1 189 ? -51.974 -45.349 97.224 1.00 53.16 189 ALA A N 1
ATOM 1614 C CA . ALA A 1 189 ? -51.960 -46.727 97.673 1.00 53.16 189 ALA A CA 1
ATOM 1615 C C . ALA A 1 189 ? -53.148 -46.884 98.630 1.00 53.16 189 ALA A C 1
ATOM 1617 O O . ALA A 1 189 ? -52.988 -46.813 99.842 1.00 53.16 189 ALA A O 1
ATOM 1618 N N . SER A 1 190 ? -54.361 -46.995 98.091 1.00 41.50 190 SER A N 1
ATOM 1619 C CA . SER A 1 190 ? -55.515 -47.417 98.876 1.00 41.50 190 SER A CA 1
ATOM 1620 C C . SER A 1 190 ? -56.599 -47.979 97.965 1.00 41.50 190 SER A C 1
ATOM 1622 O O . SER A 1 190 ? -57.392 -47.260 97.364 1.00 41.50 190 SER A O 1
ATOM 1624 N N . THR A 1 191 ? -56.563 -49.309 97.894 1.00 43.78 191 THR A N 1
ATOM 1625 C CA . THR A 1 191 ? -57.667 -50.218 97.583 1.00 43.78 191 THR A CA 1
ATOM 1626 C C . THR A 1 191 ? -58.288 -50.107 96.188 1.00 43.78 191 THR A C 1
ATOM 1628 O O . THR A 1 191 ? -59.370 -49.551 96.015 1.00 43.78 191 THR A O 1
ATOM 1631 N N . ASP A 1 192 ? -57.693 -50.832 95.237 1.00 45.19 192 ASP A N 1
ATOM 1632 C CA . ASP A 1 192 ? -58.418 -51.531 94.162 1.00 45.19 192 ASP A CA 1
ATOM 1633 C C . ASP A 1 192 ? -59.343 -52.619 94.757 1.00 45.19 192 ASP A C 1
ATOM 1635 O O . ASP A 1 192 ? -59.224 -53.813 94.486 1.00 45.19 192 ASP A O 1
ATOM 1639 N N . TYR A 1 193 ? -60.271 -52.224 95.631 1.00 49.94 193 TYR A N 1
ATOM 1640 C CA . TYR A 1 193 ? -61.367 -53.086 96.051 1.00 49.94 193 TYR A CA 1
ATOM 1641 C C . TYR A 1 193 ? -62.644 -52.550 95.420 1.00 49.94 193 TYR A C 1
ATOM 1643 O O . TYR A 1 193 ? -63.338 -51.705 95.983 1.00 49.94 193 TYR A O 1
ATOM 1651 N N . ALA A 1 194 ? -62.930 -53.023 94.206 1.00 47.00 194 ALA A N 1
ATOM 1652 C CA . ALA A 1 194 ? -64.237 -52.858 93.591 1.00 47.00 194 ALA A CA 1
ATOM 1653 C C . ALA A 1 194 ? -65.294 -53.448 94.551 1.00 47.00 194 ALA A C 1
ATOM 1655 O O . ALA A 1 194 ? -65.232 -54.651 94.827 1.00 47.00 194 ALA A O 1
ATOM 1656 N N . PRO A 1 195 ? -66.235 -52.642 95.086 1.00 48.56 195 PRO A N 1
ATOM 1657 C CA . PRO A 1 195 ? -67.229 -53.123 96.039 1.00 48.56 195 PRO A CA 1
ATOM 1658 C C . PRO A 1 195 ? -68.008 -54.290 95.437 1.00 48.56 195 PRO A C 1
ATOM 1660 O O . PRO A 1 195 ? -68.632 -54.156 94.379 1.00 48.56 195 PRO A O 1
ATOM 1663 N N . LYS A 1 196 ? -67.957 -55.454 96.087 1.00 52.22 196 LYS A N 1
ATOM 1664 C CA . LYS A 1 196 ? -68.705 -56.623 95.629 1.00 52.22 196 LYS A CA 1
ATOM 1665 C C . LYS A 1 196 ? -70.181 -56.350 95.900 1.00 52.22 196 LYS A C 1
ATOM 1667 O O . LYS A 1 196 ? -70.594 -56.158 97.036 1.00 52.22 196 LYS A O 1
ATOM 1672 N N . LEU A 1 197 ? -70.995 -56.343 94.847 1.00 50.12 197 LEU A N 1
ATOM 1673 C CA . LEU A 1 197 ? -72.451 -56.150 94.913 1.00 50.12 197 LEU A CA 1
ATOM 1674 C C . LEU A 1 197 ? -73.191 -57.380 95.477 1.00 50.12 197 LEU A C 1
ATOM 1676 O O . LEU A 1 197 ? -74.289 -57.702 95.033 1.00 50.12 197 LEU A O 1
ATOM 1680 N N . THR A 1 198 ? -72.603 -58.093 96.435 1.00 52.19 198 THR A N 1
ATOM 1681 C CA . THR A 1 198 ? -73.288 -59.158 97.170 1.00 52.19 198 THR A CA 1
ATOM 1682 C C . THR A 1 198 ? -73.975 -58.531 98.385 1.00 52.19 198 THR A C 1
ATOM 1684 O O . THR A 1 198 ? -73.278 -57.968 99.233 1.00 52.19 198 THR A O 1
ATOM 1687 N N . PRO A 1 199 ? -75.317 -58.571 98.487 1.00 57.09 199 PRO A N 1
ATOM 1688 C CA . PRO A 1 199 ? -76.026 -58.133 99.688 1.00 57.09 199 PRO A CA 1
ATOM 1689 C C . PRO A 1 199 ? -75.494 -58.878 100.919 1.00 57.09 199 PRO A C 1
ATOM 1691 O O . PRO A 1 199 ? -75.243 -60.079 100.845 1.00 57.09 199 PRO A O 1
ATOM 1694 N N . TYR A 1 200 ? -75.301 -58.179 102.041 1.00 53.59 200 TYR A N 1
ATOM 1695 C CA . TYR A 1 200 ? -74.846 -58.812 103.281 1.00 53.59 200 TYR A CA 1
ATOM 1696 C C . TYR A 1 200 ? -75.833 -59.909 103.716 1.00 53.59 200 TYR A C 1
ATOM 1698 O O . TYR A 1 200 ? -77.038 -59.669 103.760 1.00 53.59 200 TYR A O 1
ATOM 1706 N N . GLU A 1 201 ? -75.326 -61.083 104.111 1.00 54.66 201 GLU A N 1
ATOM 1707 C CA . GLU A 1 201 ? -76.137 -62.188 104.663 1.00 54.66 201 GLU A CA 1
ATOM 1708 C C . GLU A 1 201 ? -76.891 -61.798 105.949 1.00 54.66 201 GLU A C 1
ATOM 1710 O O . GLU A 1 201 ? -77.870 -62.442 106.319 1.00 54.66 201 GLU A O 1
ATOM 1715 N N . ARG A 1 202 ? -76.472 -60.715 106.621 1.00 62.09 202 ARG A N 1
ATOM 1716 C CA . ARG A 1 202 ? -77.171 -60.094 107.755 1.00 62.09 202 ARG A CA 1
ATOM 1717 C C . ARG A 1 202 ? -77.272 -58.587 107.536 1.00 62.09 202 ARG A C 1
ATOM 1719 O O . ARG A 1 202 ? -76.280 -57.939 107.206 1.00 62.09 202 ARG A O 1
ATOM 1726 N N . LYS A 1 203 ? -78.470 -58.019 107.707 1.00 68.25 203 LYS A N 1
ATOM 1727 C CA . LYS A 1 203 ? -78.692 -56.571 107.564 1.00 68.25 203 LYS A CA 1
ATOM 1728 C C . LYS A 1 203 ? -77.927 -55.836 108.670 1.00 68.25 203 LYS A C 1
ATOM 1730 O O . LYS A 1 203 ? -78.064 -56.170 109.847 1.00 68.25 203 LYS A O 1
ATOM 1735 N N . LYS A 1 204 ? -77.132 -54.837 108.287 1.00 77.62 204 LYS A N 1
ATOM 1736 C CA . LYS A 1 204 ? -76.382 -53.979 109.213 1.00 77.62 204 LYS A CA 1
ATOM 1737 C C . LYS A 1 204 ? -77.240 -52.760 109.573 1.00 77.62 204 LYS A C 1
ATOM 1739 O O . LYS A 1 204 ? -78.015 -52.293 108.743 1.00 77.62 204 LYS A O 1
ATOM 1744 N N . GLN A 1 205 ? -77.096 -52.210 110.772 1.00 82.56 205 GLN A N 1
ATOM 1745 C CA . GLN A 1 205 ? -77.717 -50.946 111.181 1.00 82.56 205 GLN A CA 1
ATOM 1746 C C . GLN A 1 205 ? -76.663 -50.018 111.771 1.00 82.56 205 GLN A C 1
ATOM 1748 O O . GLN A 1 205 ? -75.812 -50.448 112.546 1.00 82.56 205 GLN A O 1
ATOM 1753 N N . CYS A 1 206 ? -76.743 -48.732 111.432 1.00 87.25 206 CYS A N 1
ATOM 1754 C CA . CYS A 1 206 ? -76.024 -47.704 112.174 1.00 87.25 206 CYS A CA 1
ATOM 1755 C C . CYS A 1 206 ? -76.811 -47.365 113.446 1.00 87.25 206 CYS A C 1
ATOM 1757 O O . CYS A 1 206 ? -77.919 -46.840 113.355 1.00 87.25 206 CYS A O 1
ATOM 1759 N N . SER A 1 207 ? -76.257 -47.647 114.623 1.00 81.75 207 SER A N 1
ATOM 1760 C CA . SER A 1 207 ? -76.879 -47.356 115.919 1.00 81.75 207 SER A CA 1
ATOM 1761 C C . SER A 1 207 ? -76.899 -45.864 116.268 1.00 81.75 207 SER A C 1
ATOM 1763 O O . SER A 1 207 ? -77.713 -45.450 117.084 1.00 81.75 207 SER A O 1
ATOM 1765 N N . LEU A 1 208 ? -76.056 -45.038 115.632 1.00 82.75 208 LEU A N 1
ATOM 1766 C CA . LEU A 1 208 ? -76.084 -43.579 115.819 1.00 82.75 208 LEU A CA 1
ATOM 1767 C C . LEU A 1 208 ? -77.184 -42.896 115.024 1.00 82.75 208 LEU A C 1
ATOM 1769 O O . LEU A 1 208 ? -77.845 -41.991 115.520 1.00 82.75 208 LEU A O 1
ATOM 1773 N N . CYS A 1 209 ? -77.342 -43.291 113.763 1.00 81.06 209 CYS A N 1
ATOM 1774 C CA . CYS A 1 209 ? -78.295 -42.656 112.860 1.00 81.06 209 CYS A CA 1
ATOM 1775 C C . CYS A 1 209 ? -79.615 -43.428 112.763 1.00 81.06 209 CYS A C 1
ATOM 1777 O O . CYS A 1 209 ? -80.541 -42.945 112.118 1.00 81.06 209 CYS A O 1
ATOM 1779 N N . ASN A 1 210 ? -79.696 -44.618 113.371 1.00 79.12 210 ASN A N 1
ATOM 1780 C CA . ASN A 1 210 ? -80.815 -45.557 113.265 1.00 79.12 210 ASN A CA 1
ATOM 1781 C C . ASN A 1 210 ? -81.226 -45.845 111.812 1.00 79.12 210 ASN A C 1
ATOM 1783 O O . ASN A 1 210 ? -82.405 -45.969 111.493 1.00 79.12 210 ASN A O 1
ATOM 1787 N N . VAL A 1 211 ? -80.236 -45.949 110.918 1.00 80.94 211 VAL A N 1
ATOM 1788 C CA . VAL A 1 211 ? -80.445 -46.230 109.491 1.00 80.94 211 VAL A CA 1
ATOM 1789 C C . VAL A 1 211 ? -80.118 -47.690 109.198 1.00 80.94 211 VAL A C 1
ATOM 1791 O O . VAL A 1 211 ? -79.043 -48.178 109.559 1.00 80.94 211 VAL A O 1
ATOM 1794 N N . LEU A 1 212 ? -81.036 -48.371 108.508 1.00 80.94 212 LEU A N 1
ATOM 1795 C CA . LEU A 1 212 ? -80.835 -49.721 107.986 1.00 80.94 212 LEU A CA 1
ATOM 1796 C C . LEU A 1 212 ? -79.919 -49.699 106.766 1.00 80.94 212 LEU A C 1
ATOM 1798 O O . LEU A 1 212 ? -80.162 -48.979 105.800 1.00 80.94 212 LEU A O 1
ATOM 1802 N N . ILE A 1 213 ? -78.884 -50.529 106.797 1.00 81.12 213 ILE A N 1
ATOM 1803 C CA . ILE A 1 213 ? -77.849 -50.584 105.777 1.00 81.12 213 ILE A CA 1
ATOM 1804 C C . ILE A 1 213 ? -78.027 -51.854 104.948 1.00 81.12 213 ILE A C 1
ATOM 1806 O O . ILE A 1 213 ? -77.748 -52.965 105.397 1.00 81.12 213 ILE A O 1
ATOM 1810 N N . ALA A 1 214 ? -78.514 -51.668 103.720 1.00 71.31 214 ALA A N 1
ATOM 1811 C CA . ALA A 1 214 ? -78.896 -52.759 102.824 1.00 71.31 214 ALA A CA 1
ATOM 1812 C C . ALA A 1 214 ? -77.750 -53.292 101.941 1.00 71.31 214 ALA A C 1
ATOM 1814 O O . ALA A 1 214 ? -77.856 -54.393 101.405 1.00 71.31 214 ALA A O 1
ATOM 1815 N N . SER A 1 215 ? -76.663 -52.536 101.758 1.00 75.44 215 SER A N 1
ATOM 1816 C CA . SER A 1 215 ? -75.528 -52.936 100.914 1.00 75.44 215 SER A CA 1
ATOM 1817 C C . SER A 1 215 ? -74.219 -52.277 101.348 1.00 75.44 215 SER A C 1
ATOM 1819 O O . SER A 1 215 ? -74.228 -51.261 102.042 1.00 75.44 215 SER A O 1
ATOM 1821 N N . GLU A 1 216 ? -73.089 -52.831 100.904 1.00 73.62 216 GLU A N 1
ATOM 1822 C CA . GLU A 1 216 ? -71.747 -52.285 101.160 1.00 73.62 216 GLU A CA 1
ATOM 1823 C C . GLU A 1 216 ? -71.583 -50.878 100.565 1.00 73.62 216 GLU A C 1
ATOM 1825 O O . GLU A 1 216 ? -71.091 -49.965 101.220 1.00 73.62 216 GLU A O 1
ATOM 1830 N N . VAL A 1 217 ? -72.109 -50.647 99.361 1.00 75.56 217 VAL A N 1
ATOM 1831 C CA . VAL A 1 217 ? -72.111 -49.313 98.736 1.00 75.56 217 VAL A CA 1
ATOM 1832 C C . VAL A 1 217 ? -72.902 -48.307 99.580 1.00 75.56 217 VAL A C 1
ATOM 1834 O O . VAL A 1 217 ? -72.487 -47.157 99.736 1.00 75.56 217 VAL A O 1
ATOM 1837 N N . TYR A 1 218 ? -74.025 -48.736 100.163 1.00 79.69 218 TYR A N 1
ATOM 1838 C CA . TYR A 1 218 ? -74.824 -47.884 101.038 1.00 79.69 218 TYR A CA 1
ATOM 1839 C C . TYR A 1 218 ? -74.134 -47.635 102.386 1.00 79.69 218 TYR A C 1
ATOM 1841 O O . TYR A 1 218 ? -74.175 -46.511 102.878 1.00 79.69 218 TYR A O 1
ATOM 1849 N N . LEU A 1 219 ? -73.429 -48.630 102.938 1.00 81.88 219 LEU A N 1
ATOM 1850 C CA . LEU A 1 219 ? -72.574 -48.477 104.120 1.00 81.88 219 LEU A CA 1
ATOM 1851 C C . LEU A 1 219 ? -71.507 -47.401 103.885 1.00 81.88 219 LEU A C 1
ATOM 1853 O O . LEU A 1 219 ? -71.404 -46.455 104.666 1.00 81.88 219 LEU A O 1
ATOM 1857 N N . PHE A 1 220 ? -70.770 -47.504 102.776 1.00 79.06 220 PHE A N 1
ATOM 1858 C CA . PHE A 1 220 ? -69.740 -46.534 102.408 1.00 79.06 220 PHE A CA 1
ATOM 1859 C C . PHE A 1 220 ? -70.318 -45.132 102.204 1.00 79.06 220 PHE A C 1
ATOM 1861 O O . PHE A 1 220 ? -69.779 -44.163 102.737 1.00 79.06 220 PHE A O 1
ATOM 1868 N N . SER A 1 221 ? -71.435 -45.010 101.481 1.00 83.00 221 SER A N 1
ATOM 1869 C CA . SER A 1 221 ? -72.088 -43.715 101.264 1.00 83.00 221 SER A CA 1
ATOM 1870 C C . SER A 1 221 ? -72.649 -43.111 102.552 1.00 83.00 221 SER A C 1
ATOM 1872 O O . SER A 1 221 ? -72.678 -41.888 102.680 1.00 83.00 221 SER A O 1
ATOM 1874 N N . HIS A 1 222 ? -73.133 -43.938 103.480 1.00 84.75 222 HIS A N 1
ATOM 1875 C CA . HIS A 1 222 ? -73.673 -43.484 104.754 1.00 84.75 222 HIS A CA 1
ATOM 1876 C C . HIS A 1 222 ? -72.557 -42.968 105.665 1.00 84.75 222 HIS A C 1
ATOM 1878 O O . HIS A 1 222 ? -72.646 -41.839 106.141 1.00 84.75 222 HIS A O 1
ATOM 1884 N N . ILE A 1 223 ? -71.481 -43.745 105.837 1.00 84.06 223 ILE A N 1
ATOM 1885 C CA . ILE A 1 223 ? -70.360 -43.401 106.724 1.00 84.06 223 ILE A CA 1
ATOM 1886 C C . ILE A 1 223 ? -69.590 -42.176 106.224 1.00 84.06 223 ILE A C 1
ATOM 1888 O O . ILE A 1 223 ? -69.226 -41.317 107.023 1.00 84.06 223 ILE A O 1
ATOM 1892 N N . LYS A 1 224 ? -69.405 -42.047 104.903 1.00 83.81 224 LYS A N 1
ATOM 1893 C CA . LYS A 1 224 ? -68.800 -40.858 104.273 1.00 83.81 224 LYS A CA 1
ATOM 1894 C C . LYS A 1 224 ? -69.764 -39.671 104.158 1.00 83.81 224 LYS A C 1
ATOM 1896 O O . LYS A 1 224 ? -69.408 -38.613 103.643 1.00 83.81 224 LYS A O 1
ATOM 1901 N N . GLY A 1 225 ? -71.010 -39.832 104.600 1.00 83.19 225 GLY A N 1
ATOM 1902 C CA . GLY A 1 225 ? -72.008 -38.775 104.586 1.00 83.19 225 GLY A CA 1
ATOM 1903 C C . GLY A 1 225 ? -71.749 -37.747 105.685 1.00 83.19 225 GLY A C 1
ATOM 1904 O O . GLY A 1 225 ? -71.600 -38.100 106.852 1.00 83.19 225 GLY A O 1
ATOM 1905 N N . LYS A 1 226 ? -71.810 -36.454 105.335 1.00 81.94 226 LYS A N 1
ATOM 1906 C CA . LYS A 1 226 ? -71.595 -35.331 106.273 1.00 81.94 226 LYS A CA 1
ATOM 1907 C C . LYS A 1 226 ? -72.414 -35.445 107.564 1.00 81.94 226 LYS A C 1
ATOM 1909 O O . LYS A 1 226 ? -71.915 -35.145 108.640 1.00 81.94 226 LYS A O 1
ATOM 1914 N N . LYS A 1 227 ? -73.664 -35.910 107.454 1.00 83.12 227 LYS A N 1
ATOM 1915 C CA . LYS A 1 227 ? -74.578 -36.078 108.596 1.00 83.12 227 LYS A CA 1
ATOM 1916 C C . LYS A 1 227 ? -74.079 -37.126 109.595 1.00 83.12 227 LYS A C 1
ATOM 1918 O O . LYS A 1 227 ? -74.130 -36.890 110.794 1.00 83.12 227 LYS A O 1
ATOM 1923 N N . HIS A 1 228 ? -73.596 -38.265 109.097 1.00 84.75 228 HIS A N 1
ATOM 1924 C CA . HIS A 1 228 ? -73.074 -39.344 109.936 1.00 84.75 228 HIS A CA 1
ATOM 1925 C C . HIS A 1 228 ? -71.730 -38.951 110.554 1.00 84.75 228 HIS A C 1
ATOM 1927 O O . HIS A 1 228 ? -71.554 -39.078 111.760 1.00 84.75 228 HIS A O 1
ATOM 1933 N N . GLN A 1 229 ? -70.814 -38.389 109.759 1.00 84.25 229 GLN A N 1
ATOM 1934 C CA . GLN A 1 229 ? -69.514 -37.918 110.252 1.00 84.25 229 GLN A CA 1
ATOM 1935 C C . GLN A 1 229 ? -69.660 -36.876 111.365 1.00 84.25 229 GLN A C 1
ATOM 1937 O O . GLN A 1 229 ? -68.965 -36.950 112.377 1.00 84.25 229 GLN A O 1
ATOM 1942 N N . GLN A 1 230 ? -70.590 -35.932 111.208 1.00 82.25 230 GLN A N 1
ATOM 1943 C CA . GLN A 1 230 ? -70.884 -34.941 112.235 1.00 82.25 230 GLN A CA 1
ATOM 1944 C C . GLN A 1 230 ? -71.442 -35.595 113.508 1.00 82.25 230 GLN A C 1
ATOM 1946 O O . GLN A 1 230 ? -70.916 -35.355 114.591 1.00 82.25 230 GLN A O 1
ATOM 1951 N N . ALA A 1 231 ? -72.419 -36.499 113.382 1.00 81.88 231 ALA A N 1
ATOM 1952 C CA . ALA A 1 231 ? -72.985 -37.214 114.528 1.00 81.88 231 ALA A CA 1
ATOM 1953 C C . ALA A 1 231 ? -71.939 -38.056 115.288 1.00 81.88 231 ALA A C 1
ATOM 1955 O O . ALA A 1 231 ? -72.001 -38.166 116.514 1.00 81.88 231 ALA A O 1
ATOM 1956 N N . VAL A 1 232 ? -70.961 -38.635 114.581 1.00 82.25 232 VAL A N 1
ATOM 1957 C CA . VAL A 1 232 ? -69.836 -39.375 115.177 1.00 82.25 232 VAL A CA 1
ATOM 1958 C C . VAL A 1 232 ? -68.892 -38.441 115.925 1.00 82.25 232 VAL A C 1
ATOM 1960 O O . VAL A 1 232 ? -68.488 -38.770 117.041 1.00 82.25 232 VAL A O 1
ATOM 1963 N N . ARG A 1 233 ? -68.555 -37.282 115.345 1.00 80.94 233 ARG A N 1
ATOM 1964 C CA . ARG A 1 233 ? -67.715 -36.258 115.988 1.00 80.94 233 ARG A CA 1
ATOM 1965 C C . ARG A 1 233 ? -68.380 -35.723 117.263 1.00 80.94 233 ARG A C 1
ATOM 1967 O O . ARG A 1 233 ? -67.709 -35.595 118.278 1.00 80.94 233 ARG A O 1
ATOM 1974 N N . GLU A 1 234 ? -69.695 -35.519 117.240 1.00 78.44 234 GLU A N 1
ATOM 1975 C CA . GLU A 1 234 ? -70.481 -35.033 118.386 1.00 78.44 234 GLU A CA 1
ATOM 1976 C C . GLU A 1 234 ? -70.663 -36.087 119.498 1.00 78.44 234 GLU A C 1
ATOM 1978 O O . GLU A 1 234 ? -70.645 -35.746 120.677 1.00 78.44 234 GLU A O 1
ATOM 1983 N N . ASN A 1 235 ? -70.788 -37.377 119.158 1.00 70.62 235 ASN A N 1
ATOM 1984 C CA . ASN A 1 235 ? -70.925 -38.472 120.139 1.00 70.62 235 ASN A CA 1
ATOM 1985 C C . ASN A 1 235 ? -69.588 -39.019 120.670 1.00 70.62 235 ASN A C 1
ATOM 1987 O O . ASN A 1 235 ? -69.559 -39.920 121.518 1.00 70.62 235 ASN A O 1
ATOM 1991 N N . SER A 1 236 ? -68.462 -38.529 120.160 1.00 67.69 236 SER A N 1
ATOM 1992 C CA . SER A 1 236 ? -67.141 -38.948 120.615 1.00 67.69 236 SER A CA 1
ATOM 1993 C C . SER A 1 236 ? -66.718 -38.079 121.797 1.00 67.69 236 SER A C 1
ATOM 1995 O O . SER A 1 236 ? -66.294 -36.945 121.627 1.00 67.69 236 SER A O 1
ATOM 1997 N N . SER A 1 237 ? -66.831 -38.624 123.013 1.00 56.56 237 SER A N 1
ATOM 1998 C CA . SER A 1 237 ? -66.427 -37.986 124.278 1.00 56.56 237 SER A CA 1
ATOM 1999 C C . SER A 1 237 ? -64.897 -37.897 124.427 1.00 56.56 237 SER A C 1
ATOM 2001 O O . SER A 1 237 ? -64.323 -38.407 125.388 1.00 56.56 237 SER A O 1
ATOM 2003 N N . ILE A 1 238 ? -64.216 -37.288 123.459 1.00 58.47 238 ILE A N 1
ATOM 2004 C CA . ILE A 1 238 ? -62.791 -36.960 123.525 1.00 58.47 238 ILE A CA 1
ATOM 2005 C C . ILE A 1 238 ? -62.717 -35.434 123.533 1.00 58.47 238 ILE A C 1
ATOM 2007 O O . ILE A 1 238 ? -62.967 -34.783 122.523 1.00 58.47 238 ILE A O 1
ATOM 2011 N N . GLN A 1 239 ? -62.442 -34.854 124.703 1.00 48.69 239 GLN A N 1
ATOM 2012 C CA . GLN A 1 239 ? -62.350 -33.406 124.887 1.00 48.69 239 GLN A CA 1
ATOM 2013 C C . GLN A 1 239 ? -61.318 -32.792 123.922 1.00 48.69 239 GLN A C 1
ATOM 2015 O O . GLN A 1 239 ? -60.117 -33.004 124.065 1.00 48.69 239 GLN A O 1
ATOM 2020 N N . GLY A 1 240 ? -61.800 -31.993 122.965 1.00 59.09 240 GLY A N 1
ATOM 2021 C CA . GLY A 1 240 ? -61.025 -30.932 122.313 1.00 59.09 240 GLY A CA 1
ATOM 2022 C C . GLY A 1 240 ? -60.064 -31.321 121.184 1.00 59.09 240 GLY A C 1
ATOM 2023 O O . GLY A 1 240 ? -59.266 -30.474 120.791 1.00 59.09 240 GLY A O 1
ATOM 2024 N N . ARG A 1 241 ? -60.121 -32.541 120.631 1.00 65.00 241 ARG A N 1
ATOM 2025 C CA . ARG A 1 241 ? -59.427 -32.883 119.371 1.00 65.00 241 ARG A CA 1
ATOM 2026 C C . ARG A 1 241 ? -60.427 -33.173 118.257 1.00 65.00 241 ARG A C 1
ATOM 2028 O O . ARG A 1 241 ? -61.341 -33.970 118.444 1.00 65.00 241 ARG A O 1
ATOM 2035 N N . GLU A 1 242 ? -60.231 -32.554 117.094 1.00 64.25 242 GLU A N 1
ATOM 2036 C CA . GLU A 1 242 ? -60.966 -32.920 115.883 1.00 64.25 242 GLU A CA 1
ATOM 2037 C C . GLU A 1 242 ? -60.443 -34.260 115.352 1.00 64.25 242 GLU A C 1
ATOM 2039 O O . GLU A 1 242 ? -59.245 -34.407 115.120 1.00 64.25 242 GLU A O 1
ATOM 2044 N N . LEU A 1 243 ? -61.336 -35.238 115.182 1.00 68.94 243 LEU A N 1
ATOM 2045 C CA . LEU A 1 243 ? -61.001 -36.538 114.593 1.00 68.94 243 LEU A CA 1
ATOM 2046 C C . LEU A 1 243 ? -60.627 -36.366 113.109 1.00 68.94 243 LEU A C 1
ATOM 2048 O O . LEU A 1 243 ? -61.277 -35.593 112.397 1.00 68.94 243 LEU A O 1
ATOM 2052 N N . SER A 1 244 ? -59.622 -37.085 112.613 1.00 77.12 244 SER A N 1
ATOM 2053 C CA . SER A 1 244 ? -59.369 -37.155 111.166 1.00 77.12 244 SER A CA 1
ATOM 2054 C C . SER A 1 244 ? -60.514 -37.886 110.456 1.00 77.12 244 SER A C 1
ATOM 2056 O O . SER A 1 244 ? -61.280 -38.627 111.080 1.00 77.12 244 SER A O 1
ATOM 2058 N N . ASP A 1 245 ? -60.664 -37.682 109.147 1.00 71.88 245 ASP A N 1
ATOM 2059 C CA . ASP A 1 245 ? -61.704 -38.381 108.385 1.00 71.88 245 ASP A CA 1
ATOM 2060 C C . ASP A 1 245 ? -61.495 -39.907 108.417 1.00 71.88 245 ASP A C 1
ATOM 2062 O O . ASP A 1 245 ? -62.463 -40.657 108.547 1.00 71.88 245 ASP A O 1
ATOM 2066 N N . GLU A 1 246 ? -60.244 -40.374 108.443 1.00 76.31 246 GLU A N 1
ATOM 2067 C CA . GLU A 1 246 ? -59.905 -41.790 108.625 1.00 76.31 246 GLU A CA 1
ATOM 2068 C C . GLU A 1 246 ? -60.281 -42.306 110.026 1.00 76.31 246 GLU A C 1
ATOM 2070 O O . GLU A 1 246 ? -60.795 -43.420 110.165 1.00 76.31 246 GLU A O 1
ATOM 2075 N N . GLU A 1 247 ? -60.079 -41.501 111.076 1.00 78.19 247 GLU A N 1
ATOM 2076 C CA . GLU A 1 247 ? -60.466 -41.858 112.448 1.00 78.19 247 GLU A CA 1
ATOM 2077 C C . GLU A 1 247 ? -61.990 -41.944 112.603 1.00 78.19 247 GLU A C 1
ATOM 2079 O O . GLU A 1 247 ? -62.498 -42.860 113.258 1.00 78.19 247 GLU A O 1
ATOM 2084 N N . VAL A 1 248 ? -62.731 -41.029 111.966 1.00 78.38 248 VAL A N 1
ATOM 2085 C CA . VAL A 1 248 ? -64.200 -41.035 111.941 1.00 78.38 248 VAL A CA 1
ATOM 2086 C C . VAL A 1 248 ? -64.727 -42.273 111.222 1.00 78.38 248 VAL A C 1
ATOM 2088 O O . VAL A 1 248 ? -65.642 -42.923 111.733 1.00 78.38 248 VAL A O 1
ATOM 2091 N N . GLU A 1 249 ? -64.158 -42.640 110.073 1.00 78.94 249 GLU A N 1
ATOM 2092 C CA . GLU A 1 249 ? -64.543 -43.850 109.335 1.00 78.94 249 GLU A CA 1
ATOM 2093 C C . GLU A 1 249 ? -64.295 -45.119 110.160 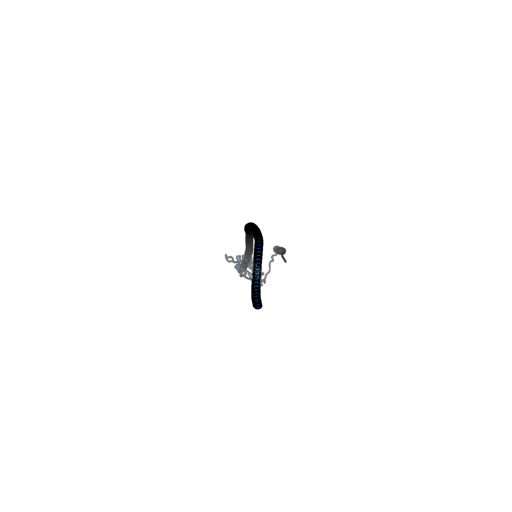1.00 78.94 249 GLU A C 1
ATOM 2095 O O . GLU A 1 249 ? -65.168 -45.989 110.261 1.00 78.94 249 GLU A O 1
ATOM 2100 N N . HIS A 1 250 ? -63.146 -45.198 110.832 1.00 79.81 250 HIS A N 1
ATOM 2101 C CA . HIS A 1 250 ? -62.794 -46.357 111.643 1.00 79.81 250 HIS A CA 1
ATOM 2102 C C . HIS A 1 250 ? -63.674 -46.485 112.901 1.00 79.81 250 HIS A C 1
ATOM 2104 O O . HIS A 1 250 ? -64.142 -47.581 113.227 1.00 79.81 250 HIS A O 1
ATOM 2110 N N . LEU A 1 251 ? -63.969 -45.372 113.590 1.00 79.88 251 LEU A N 1
ATOM 2111 C CA . LEU A 1 251 ? -64.920 -45.363 114.711 1.00 79.88 251 LEU A CA 1
ATOM 2112 C C . LEU A 1 251 ? -66.331 -45.743 114.256 1.00 79.88 251 LEU A C 1
ATOM 2114 O O . LEU A 1 251 ? -67.018 -46.493 114.950 1.00 79.88 251 LEU A O 1
ATOM 2118 N N . SER A 1 252 ? -66.750 -45.246 113.091 1.00 81.06 252 SER A N 1
ATOM 2119 C CA . SER A 1 252 ? -68.057 -45.531 112.496 1.00 81.06 252 SER A CA 1
ATOM 2120 C C . SER A 1 252 ? -68.281 -47.023 112.312 1.00 81.06 252 SER A C 1
ATOM 2122 O O . SER A 1 252 ? -69.267 -47.559 112.815 1.00 81.06 252 SER A O 1
ATOM 2124 N N . LEU A 1 253 ? -67.336 -47.700 111.661 1.00 81.56 253 LEU A N 1
ATOM 2125 C CA . LEU A 1 253 ? -67.420 -49.136 111.406 1.00 81.56 253 LEU A CA 1
ATOM 2126 C C . LEU A 1 253 ? -67.332 -49.965 112.691 1.00 81.56 253 LEU A C 1
ATOM 2128 O O . LEU A 1 253 ? -68.070 -50.933 112.840 1.00 81.56 253 LEU A O 1
ATOM 2132 N N . LYS A 1 254 ? -66.448 -49.594 113.626 1.00 80.25 254 LYS A N 1
ATOM 2133 C CA . LYS A 1 254 ? -66.159 -50.418 114.809 1.00 80.25 254 LYS A CA 1
ATOM 2134 C C . LYS A 1 254 ? -67.176 -50.260 115.940 1.00 80.25 254 LYS A C 1
ATOM 2136 O O . LYS A 1 254 ? -67.432 -51.222 116.658 1.00 80.25 254 LYS A O 1
ATOM 2141 N N . LYS A 1 255 ? -67.702 -49.050 116.149 1.00 79.81 255 LYS A N 1
ATOM 2142 C CA . LYS A 1 255 ? -68.539 -48.720 117.316 1.00 79.81 255 LYS A CA 1
ATOM 2143 C C . LYS A 1 255 ? -70.025 -48.629 116.981 1.00 79.81 255 LYS A C 1
ATOM 2145 O O . LYS A 1 255 ? -70.853 -48.920 117.838 1.00 79.81 255 LYS A O 1
ATOM 2150 N N . TYR A 1 256 ? -70.362 -48.203 115.766 1.00 80.00 256 TYR A N 1
ATOM 2151 C CA . TYR A 1 256 ? -71.720 -47.761 115.452 1.00 80.00 256 TYR A CA 1
ATOM 2152 C C . TYR A 1 256 ? -72.427 -48.612 114.399 1.00 80.00 256 TYR A C 1
ATOM 2154 O O . TYR A 1 256 ? -73.647 -48.552 114.305 1.00 80.00 256 TYR A O 1
ATOM 2162 N N . VAL A 1 257 ? -71.712 -49.438 113.639 1.00 83.38 257 VAL A N 1
ATOM 2163 C CA . VAL A 1 257 ? -72.319 -50.376 112.688 1.00 83.38 257 VAL A CA 1
ATOM 2164 C C . VAL A 1 257 ? -72.474 -51.741 113.357 1.00 83.38 257 VAL A C 1
ATOM 2166 O O . VAL A 1 257 ? -71.487 -52.395 113.680 1.00 83.38 257 VAL A O 1
ATOM 2169 N N . VAL A 1 258 ? -73.717 -52.177 113.560 1.00 79.94 258 VAL A N 1
ATOM 2170 C CA . VAL A 1 258 ? -74.062 -53.438 114.239 1.00 79.94 258 VAL A CA 1
ATOM 2171 C C . VAL A 1 258 ? -74.854 -54.374 113.324 1.00 79.94 258 VAL A C 1
ATOM 2173 O O . VAL A 1 258 ? -75.579 -53.919 112.440 1.00 79.94 258 VAL A O 1
ATOM 2176 N N . ASP A 1 259 ? -74.716 -55.687 113.524 1.00 79.75 259 ASP A N 1
ATOM 2177 C CA . ASP A 1 259 ? -75.560 -56.699 112.875 1.00 79.75 259 ASP A CA 1
ATOM 2178 C C . ASP A 1 259 ? -76.925 -56.790 113.558 1.00 79.75 259 ASP A C 1
ATOM 2180 O O . ASP A 1 259 ? -77.006 -56.893 114.782 1.00 79.75 259 ASP A O 1
ATOM 2184 N N . ILE A 1 260 ? -78.000 -56.809 112.772 1.00 69.81 260 ILE A N 1
ATOM 2185 C CA . ILE A 1 260 ? -79.355 -57.037 113.279 1.00 69.81 260 ILE A CA 1
ATOM 2186 C C . ILE A 1 260 ? -79.600 -58.546 113.333 1.00 69.81 260 ILE A C 1
ATOM 2188 O O . ILE A 1 260 ? -79.525 -59.221 112.307 1.00 69.81 260 ILE A O 1
ATOM 2192 N N . VAL A 1 261 ? -79.888 -59.080 114.524 1.00 57.31 261 VAL A N 1
ATOM 2193 C CA . VAL A 1 261 ? -80.038 -60.533 114.743 1.00 57.31 261 VAL A CA 1
ATOM 2194 C C . VAL A 1 261 ? -81.505 -60.991 114.816 1.00 57.31 261 VAL A C 1
ATOM 2196 O O . VAL A 1 261 ? -81.750 -62.189 114.750 1.00 57.31 261 VAL A O 1
ATOM 2199 N N . ILE A 1 262 ? -82.507 -60.102 114.883 1.00 46.16 262 ILE A N 1
ATOM 2200 C CA . ILE A 1 262 ? -83.931 -60.502 114.907 1.00 46.16 262 ILE A CA 1
ATOM 2201 C C . ILE A 1 262 ? -84.795 -59.519 114.100 1.00 46.16 262 ILE A C 1
ATOM 2203 O O . ILE A 1 262 ? -84.659 -58.303 114.222 1.00 46.16 262 ILE A O 1
ATOM 2207 N N . GLU A 1 263 ? -85.668 -60.078 113.261 1.00 53.12 263 GLU A N 1
ATOM 2208 C CA . GLU A 1 263 ? -86.572 -59.413 112.319 1.00 53.12 263 GLU A CA 1
ATOM 2209 C C . GLU A 1 263 ? -87.848 -58.909 113.024 1.00 53.12 263 GLU A C 1
ATOM 2211 O O . GLU A 1 263 ? -88.556 -59.685 113.662 1.00 53.12 263 GLU A O 1
ATOM 2216 N N . SER A 1 264 ? -88.160 -57.611 112.908 1.00 32.44 264 SER A N 1
ATOM 2217 C CA . SER A 1 264 ? -89.494 -57.070 113.203 1.00 32.44 264 SER A CA 1
ATOM 2218 C C . SER A 1 264 ? -89.798 -55.820 112.362 1.00 32.44 264 SER A C 1
ATOM 2220 O O . SER A 1 264 ? -88.943 -54.959 112.173 1.00 32.44 264 SER A O 1
ATOM 2222 N N . ALA A 1 265 ? -91.026 -55.831 111.838 1.00 35.25 265 ALA A N 1
ATOM 2223 C CA . ALA A 1 265 ? -91.829 -54.905 111.030 1.00 35.25 265 ALA A CA 1
ATOM 2224 C C . ALA A 1 265 ? -91.326 -53.481 110.659 1.00 35.25 265 ALA A C 1
ATOM 2226 O O . ALA A 1 265 ? -90.835 -52.712 111.478 1.00 35.25 265 ALA A O 1
ATOM 2227 N N . ALA A 1 266 ? -91.601 -53.131 109.391 1.00 41.78 266 ALA A N 1
ATOM 2228 C CA . ALA A 1 266 ? -91.408 -51.847 108.691 1.00 41.78 266 ALA A CA 1
ATOM 2229 C C . ALA A 1 266 ? -91.993 -50.608 109.406 1.00 41.78 266 ALA A C 1
ATOM 2231 O O . ALA A 1 266 ? -92.981 -50.744 110.132 1.00 41.78 266 ALA A O 1
ATOM 2232 N N . PRO A 1 267 ? -91.436 -49.390 109.185 1.00 43.75 267 PRO A N 1
ATOM 2233 C CA . PRO A 1 267 ? -91.941 -48.449 108.142 1.00 43.75 267 PRO A CA 1
ATOM 2234 C C . PRO A 1 267 ? -90.862 -47.429 107.639 1.00 43.75 267 PRO A C 1
ATOM 2236 O O . PRO A 1 267 ? -89.708 -47.543 108.046 1.00 43.75 267 PRO A O 1
ATOM 2239 N N . PRO A 1 268 ? -91.166 -46.337 106.889 1.00 40.09 268 PRO A N 1
ATOM 2240 C CA . PRO A 1 268 ? -92.121 -46.088 105.799 1.00 40.09 268 PRO A CA 1
ATOM 2241 C C . PRO A 1 268 ? -91.406 -45.750 104.459 1.00 40.09 268 PRO A C 1
ATOM 2243 O O . PRO A 1 268 ? -90.284 -45.247 104.440 1.00 40.09 268 PRO A O 1
ATOM 2246 N N . GLU A 1 269 ? -92.077 -45.940 103.320 1.00 42.31 269 GLU A N 1
ATOM 2247 C CA . GLU A 1 269 ? -91.629 -45.356 102.045 1.00 42.31 269 GLU A CA 1
ATOM 2248 C C . GLU A 1 269 ? -91.834 -43.827 102.033 1.00 42.31 269 GLU A C 1
ATOM 2250 O O . GLU A 1 269 ? -92.964 -43.368 102.239 1.00 42.31 269 GLU A O 1
ATOM 2255 N N . PRO A 1 270 ? -90.809 -43.008 101.723 1.00 39.88 270 PRO A N 1
ATOM 2256 C CA . PRO A 1 270 ? -91.035 -41.636 101.314 1.00 39.88 270 PRO A CA 1
ATOM 2257 C C . PRO A 1 270 ? -91.385 -41.605 99.824 1.00 39.88 270 PRO A C 1
ATOM 2259 O O . PRO A 1 270 ? -90.543 -41.682 98.930 1.00 39.88 270 PRO A O 1
ATOM 2262 N N . VAL A 1 271 ? -92.682 -41.452 99.584 1.00 50.16 271 VAL A N 1
ATOM 2263 C CA . VAL A 1 271 ? -93.253 -40.897 98.358 1.00 50.16 271 VAL A CA 1
ATOM 2264 C C . VAL A 1 271 ? -92.644 -39.507 98.107 1.00 50.16 271 VAL A C 1
ATOM 2266 O O . VAL A 1 271 ? -92.499 -38.732 99.055 1.00 50.16 271 VAL A O 1
ATOM 2269 N N . LYS A 1 272 ? -92.443 -39.175 96.819 1.00 47.12 272 LYS A N 1
ATOM 2270 C CA . LYS A 1 272 ? -91.949 -37.911 96.211 1.00 47.12 272 LYS A CA 1
ATOM 2271 C C . LYS A 1 272 ? -90.444 -37.987 95.916 1.00 47.12 272 LYS A C 1
ATOM 2273 O O . LYS A 1 272 ? -89.637 -38.213 96.795 1.00 47.12 272 LYS A O 1
ATOM 2278 N N . ASP A 1 273 ? -89.996 -37.835 94.675 1.00 53.28 273 ASP A N 1
ATOM 2279 C CA . ASP A 1 273 ? -90.191 -36.582 93.963 1.00 53.28 273 ASP A CA 1
ATOM 2280 C C . ASP A 1 273 ? -90.143 -36.767 92.431 1.00 53.28 273 ASP A C 1
ATOM 2282 O O . ASP A 1 273 ? -89.103 -37.038 91.818 1.00 53.28 273 ASP A O 1
ATOM 2286 N N . GLY A 1 274 ? -91.304 -36.627 91.783 1.00 57.00 274 GLY A N 1
ATOM 2287 C CA . GLY A 1 274 ? -91.407 -36.634 90.322 1.00 57.00 274 GLY A CA 1
ATOM 2288 C C . GLY A 1 274 ? -90.642 -35.474 89.676 1.00 57.00 274 GLY A C 1
ATOM 2289 O O . GLY A 1 274 ? -90.228 -35.586 88.518 1.00 57.00 274 GLY A O 1
ATOM 2290 N N . GLU A 1 275 ? -90.391 -34.397 90.426 1.00 57.53 275 GLU A N 1
ATOM 2291 C CA . GLU A 1 275 ? -89.726 -33.192 89.945 1.00 57.53 275 GLU A CA 1
ATOM 2292 C C . GLU A 1 275 ? -88.218 -33.412 89.734 1.00 57.53 275 GLU A C 1
ATOM 2294 O O . GLU A 1 275 ? -87.651 -32.978 88.722 1.00 57.53 275 GLU A O 1
ATOM 2299 N N . GLU A 1 276 ? -87.569 -34.172 90.619 1.00 58.84 276 GLU A N 1
ATOM 2300 C CA . GLU A 1 276 ? -86.146 -34.512 90.522 1.00 58.84 276 GLU A CA 1
ATOM 2301 C C . GLU A 1 276 ? -85.866 -35.451 89.337 1.00 58.84 276 GLU A C 1
ATOM 2303 O O . GLU A 1 276 ? -84.940 -35.231 88.543 1.00 58.84 276 GLU A O 1
ATOM 2308 N N . ARG A 1 277 ? -86.753 -36.430 89.110 1.00 66.69 277 ARG A N 1
ATOM 2309 C CA . ARG A 1 277 ? -86.685 -37.319 87.939 1.00 66.69 277 ARG A CA 1
ATOM 2310 C C . ARG A 1 277 ? -86.893 -36.547 86.632 1.00 66.69 277 ARG A C 1
ATOM 2312 O O . ARG A 1 277 ? -86.225 -36.830 85.632 1.00 66.69 277 ARG A O 1
ATOM 2319 N N . GLN A 1 278 ? -87.760 -35.531 86.627 1.00 69.88 278 GLN A N 1
ATOM 2320 C CA . GLN A 1 278 ? -87.975 -34.664 85.463 1.00 69.88 278 GLN A CA 1
ATOM 2321 C C . GLN A 1 278 ? -86.797 -33.708 85.214 1.00 69.88 278 GLN A C 1
ATOM 2323 O O . GLN A 1 278 ? -86.393 -33.543 84.057 1.00 69.88 278 GLN A O 1
ATOM 2328 N N . LYS A 1 279 ? -86.192 -33.126 86.262 1.00 72.75 279 LYS A N 1
ATOM 2329 C CA . LYS A 1 279 ? -84.963 -32.312 86.158 1.00 72.75 279 LYS A CA 1
ATOM 2330 C C . LYS A 1 279 ? -83.796 -33.134 85.612 1.00 72.75 279 LYS A C 1
ATOM 2332 O O . LYS A 1 279 ? -83.115 -32.676 84.691 1.00 72.75 279 LYS A O 1
ATOM 2337 N N . ASN A 1 280 ? -83.621 -34.369 86.079 1.00 69.75 280 ASN A N 1
ATOM 2338 C CA . ASN A 1 280 ? -82.574 -35.263 85.579 1.00 69.75 280 ASN A CA 1
ATOM 2339 C C . ASN A 1 280 ? -82.812 -35.673 84.116 1.00 69.75 280 ASN A C 1
ATOM 2341 O O . ASN A 1 280 ? -81.881 -35.638 83.309 1.00 69.75 280 ASN A O 1
ATOM 2345 N N . LYS A 1 281 ? -84.066 -35.920 83.711 1.00 78.69 281 LYS A N 1
ATOM 2346 C CA . LYS A 1 281 ? -84.418 -36.191 82.303 1.00 78.69 281 LYS A CA 1
ATOM 2347 C C . LYS A 1 281 ? -84.163 -34.982 81.388 1.00 78.69 281 LYS A C 1
ATOM 2349 O O . LYS A 1 281 ? -83.707 -35.159 80.256 1.00 78.69 281 LYS A O 1
ATOM 2354 N N . LYS A 1 282 ? -84.404 -33.752 81.866 1.00 83.94 282 LYS A N 1
ATOM 2355 C CA . LYS A 1 282 ? -84.093 -32.505 81.136 1.00 83.94 282 LYS A CA 1
ATOM 2356 C C . LYS A 1 282 ? -82.580 -32.290 80.988 1.00 83.94 282 LYS A C 1
ATOM 2358 O O . LYS A 1 282 ? -82.124 -31.974 79.889 1.00 83.94 282 LYS A O 1
ATOM 2363 N N . LYS A 1 283 ? -81.796 -32.522 82.049 1.00 81.44 283 LYS A N 1
ATOM 2364 C CA . LYS A 1 283 ? -80.322 -32.453 82.006 1.00 81.44 283 LYS A CA 1
ATOM 2365 C C . LYS A 1 283 ? -79.737 -33.468 81.018 1.00 81.44 283 LYS A C 1
ATOM 2367 O O . LYS A 1 283 ? -78.940 -33.086 80.164 1.00 81.44 283 LYS A O 1
ATOM 2372 N N . ALA A 1 284 ? -80.207 -34.715 81.057 1.00 81.19 284 ALA A N 1
ATOM 2373 C CA . ALA A 1 284 ? -79.767 -35.762 80.135 1.00 81.19 284 ALA A CA 1
ATOM 2374 C C . ALA A 1 284 ? -80.077 -35.421 78.664 1.00 81.19 284 ALA A C 1
ATOM 2376 O O . ALA A 1 284 ? -79.212 -35.561 77.798 1.00 81.19 284 ALA A O 1
ATOM 2377 N N . LYS A 1 285 ? -81.276 -34.890 78.371 1.00 90.12 285 LYS A N 1
ATOM 2378 C CA . LYS A 1 285 ? -81.626 -34.425 77.016 1.00 90.12 285 LYS A CA 1
ATOM 2379 C C . LYS A 1 285 ? -80.729 -33.279 76.538 1.00 90.12 285 LYS A C 1
ATOM 2381 O O . LYS A 1 285 ? -80.306 -33.292 75.385 1.00 90.12 285 LYS A O 1
ATOM 2386 N N . LYS A 1 286 ? -80.402 -32.320 77.411 1.00 89.12 286 LYS A N 1
ATOM 2387 C CA . LYS A 1 286 ? -79.535 -31.179 77.071 1.00 89.12 286 LYS A CA 1
ATOM 2388 C C . LYS A 1 286 ? -78.105 -31.621 76.744 1.00 89.12 286 LYS A C 1
ATOM 2390 O O . LYS A 1 286 ? -77.527 -31.123 75.785 1.00 89.12 286 LYS A O 1
ATOM 2395 N N . ILE A 1 287 ? -77.565 -32.586 77.491 1.00 84.00 287 ILE A N 1
ATOM 2396 C CA . ILE A 1 287 ? -76.243 -33.173 77.221 1.00 84.00 287 ILE A CA 1
ATOM 2397 C C . ILE A 1 287 ? -76.248 -33.896 75.870 1.00 84.00 287 ILE A C 1
ATOM 2399 O O . ILE A 1 287 ? -75.387 -33.631 75.034 1.00 84.00 287 ILE A O 1
ATOM 2403 N N . LYS A 1 288 ? -77.263 -34.732 75.611 1.00 88.75 288 LYS A N 1
ATOM 2404 C CA . LYS A 1 288 ? -77.375 -35.474 74.348 1.00 88.75 288 LYS A CA 1
ATOM 2405 C C . LYS 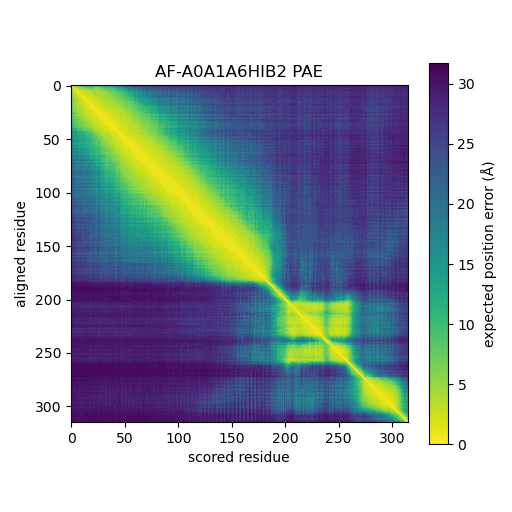A 1 288 ? -77.484 -34.547 73.130 1.00 88.75 288 LYS A C 1
ATOM 2407 O O . LYS A 1 288 ? -76.856 -34.811 72.112 1.00 88.75 288 LYS A O 1
ATOM 2412 N N . ALA A 1 289 ? -78.227 -33.443 73.242 1.00 88.19 289 ALA A N 1
ATOM 2413 C CA . ALA A 1 289 ? -78.329 -32.440 72.180 1.00 88.19 289 ALA A CA 1
ATOM 2414 C C . ALA A 1 289 ? -76.989 -31.735 71.908 1.00 88.19 289 ALA A C 1
ATOM 2416 O O . ALA A 1 289 ? -76.609 -31.568 70.753 1.00 88.19 289 ALA A O 1
ATOM 2417 N N . ARG A 1 290 ? -76.245 -31.383 72.965 1.00 88.88 290 ARG A N 1
ATOM 2418 C CA . ARG A 1 290 ? -74.941 -30.708 72.856 1.00 88.88 290 ARG A CA 1
ATOM 2419 C C . ARG A 1 290 ? -73.862 -31.600 72.236 1.00 88.88 290 ARG A C 1
ATOM 2421 O O . ARG A 1 290 ? -73.001 -31.108 71.520 1.00 88.88 290 ARG A O 1
ATOM 2428 N N . MET A 1 291 ? -73.909 -32.908 72.496 1.00 85.94 291 MET A N 1
ATOM 2429 C CA . MET A 1 291 ? -73.013 -33.862 71.833 1.00 85.94 291 MET A CA 1
ATOM 2430 C C . MET A 1 291 ? -73.343 -34.005 70.345 1.00 85.94 291 MET A C 1
ATOM 2432 O O . MET A 1 291 ? -72.435 -34.030 69.524 1.00 85.94 291 MET A O 1
ATOM 2436 N N . ASN A 1 292 ? -74.631 -34.032 69.995 1.00 89.56 292 ASN A N 1
ATOM 2437 C CA . ASN A 1 292 ? -75.066 -34.128 68.601 1.00 89.56 292 ASN A CA 1
ATOM 2438 C C . ASN A 1 292 ? -74.715 -32.875 67.782 1.00 89.56 292 ASN A C 1
ATOM 2440 O O . ASN A 1 292 ? -74.307 -33.001 66.634 1.00 89.56 292 ASN A O 1
ATOM 2444 N N . SER A 1 293 ? -74.830 -31.668 68.356 1.00 88.06 293 SER A N 1
ATOM 2445 C CA . SER A 1 293 ? -74.420 -30.442 67.650 1.00 88.06 293 SER A CA 1
ATOM 2446 C C . SER A 1 293 ? -72.918 -30.436 67.374 1.00 88.06 293 SER A C 1
ATOM 2448 O O . SER A 1 293 ? -72.497 -30.155 66.259 1.00 88.06 293 SER A O 1
ATOM 2450 N N . ARG A 1 294 ? -72.117 -30.844 68.364 1.00 88.69 294 ARG A N 1
ATOM 2451 C CA . ARG A 1 294 ? -70.659 -30.912 68.243 1.00 88.69 294 ARG A CA 1
ATOM 2452 C C . ARG A 1 294 ? -70.196 -31.971 67.235 1.00 88.69 294 ARG A C 1
ATOM 2454 O O . ARG A 1 294 ? -69.181 -31.771 66.582 1.00 88.69 294 ARG A O 1
ATOM 2461 N N . ALA A 1 295 ? -70.937 -33.072 67.097 1.00 85.38 295 ALA A N 1
ATOM 2462 C CA . ALA A 1 295 ? -70.685 -34.072 66.059 1.00 85.38 295 ALA A CA 1
ATOM 2463 C C . ALA A 1 295 ? -70.955 -33.507 64.653 1.00 85.38 295 ALA A C 1
ATOM 2465 O O . ALA A 1 295 ? -70.109 -33.635 63.776 1.00 85.38 295 ALA A O 1
ATOM 2466 N N . LYS A 1 296 ? -72.069 -32.787 64.468 1.00 88.38 296 LYS A N 1
ATOM 2467 C CA . LYS A 1 296 ? -72.403 -32.137 63.188 1.00 88.38 296 LYS A CA 1
ATOM 2468 C C . LYS A 1 296 ? -71.413 -31.042 62.786 1.00 88.38 296 LYS A C 1
ATOM 2470 O O . LYS A 1 296 ? -71.072 -30.922 61.616 1.00 88.38 296 LYS A O 1
ATOM 2475 N N . GLU A 1 297 ? -70.935 -30.251 63.747 1.00 86.62 297 GLU A N 1
ATOM 2476 C CA . GLU A 1 297 ? -69.878 -29.254 63.509 1.00 86.62 297 GLU A CA 1
ATOM 2477 C C . GLU A 1 297 ? -68.581 -29.917 63.022 1.00 86.62 297 GLU A C 1
ATOM 2479 O O . GLU A 1 297 ? -67.910 -29.393 62.137 1.00 86.62 297 GLU A O 1
ATOM 2484 N N . TYR A 1 298 ? -68.245 -31.090 63.567 1.00 85.38 298 TYR A N 1
ATOM 2485 C CA . TYR A 1 298 ? -67.070 -31.847 63.147 1.00 85.38 298 TYR A CA 1
ATOM 2486 C C . TYR A 1 298 ? -67.224 -32.417 61.730 1.00 85.38 298 TYR A C 1
ATOM 2488 O O . TYR A 1 298 ? -66.312 -32.268 60.923 1.00 85.38 298 TYR A O 1
ATOM 2496 N N . GLU A 1 299 ? -68.378 -33.003 61.402 1.00 85.00 299 GLU A N 1
ATOM 2497 C CA . GLU A 1 299 ? -68.669 -33.508 60.049 1.00 85.00 299 GLU A CA 1
ATOM 2498 C C . GLU A 1 299 ? -68.585 -32.390 58.998 1.00 85.00 299 GLU A C 1
ATOM 2500 O O . GLU A 1 299 ? -67.879 -32.538 58.002 1.00 85.00 299 GLU A O 1
ATOM 2505 N N . SER A 1 300 ? -69.179 -31.223 59.273 1.00 82.50 300 SER A N 1
ATOM 2506 C CA . SER A 1 300 ? -69.117 -30.061 58.374 1.00 82.50 300 SER A CA 1
ATOM 2507 C C . SER A 1 300 ? -67.684 -29.555 58.145 1.00 82.50 300 SER A C 1
ATOM 2509 O O . SER A 1 300 ? -67.314 -29.205 57.020 1.00 82.50 300 SER A O 1
ATOM 2511 N N . LEU A 1 301 ? -66.846 -29.542 59.189 1.00 76.94 301 LEU A N 1
ATOM 2512 C CA . LEU A 1 301 ? -65.435 -29.157 59.080 1.00 76.94 301 LEU A CA 1
ATOM 2513 C C . LEU A 1 301 ? -64.617 -30.155 58.251 1.00 76.94 301 LEU A C 1
ATOM 2515 O O . LEU A 1 301 ? -63.693 -29.748 57.547 1.00 76.94 301 LEU A O 1
ATOM 2519 N N . VAL A 1 302 ? -64.942 -31.446 58.329 1.00 77.44 302 VAL A N 1
ATOM 2520 C CA . VAL A 1 302 ? -64.272 -32.497 57.553 1.00 77.44 302 VAL A CA 1
ATOM 2521 C C . VAL A 1 302 ? -64.687 -32.436 56.080 1.00 77.44 302 VAL A C 1
ATOM 2523 O O . VAL A 1 302 ? -63.815 -32.483 55.214 1.00 77.44 302 VAL A O 1
ATOM 2526 N N . GLU A 1 303 ? -65.972 -32.236 55.777 1.00 73.56 303 GLU A N 1
ATOM 2527 C CA . GLU A 1 303 ? -66.464 -32.091 54.396 1.00 73.56 303 GLU A CA 1
ATOM 2528 C C . GLU A 1 303 ? -65.880 -30.856 53.693 1.00 73.56 303 GLU A C 1
ATOM 2530 O O . GLU A 1 303 ? -65.407 -30.955 52.561 1.00 73.56 303 GLU A O 1
ATOM 2535 N N . THR A 1 304 ? -65.797 -29.717 54.390 1.00 67.75 304 THR A N 1
ATOM 2536 C CA . THR A 1 304 ? -65.208 -28.475 53.846 1.00 67.75 304 THR A CA 1
ATOM 2537 C C . THR A 1 304 ? -63.709 -28.624 53.551 1.00 67.75 304 THR A C 1
ATOM 2539 O O . THR A 1 304 ? -63.164 -27.965 52.666 1.00 67.75 304 THR A O 1
ATOM 2542 N N . LYS A 1 305 ? -63.014 -29.509 54.275 1.00 65.75 305 LYS A N 1
ATOM 2543 C CA . LYS A 1 305 ? -61.584 -29.777 54.076 1.00 65.75 305 LYS A CA 1
ATOM 2544 C C . LYS A 1 305 ? -61.317 -30.714 52.892 1.00 65.75 305 LYS A C 1
ATOM 2546 O O . LYS A 1 305 ? -60.219 -30.684 52.343 1.00 65.75 305 LYS A O 1
ATOM 2551 N N . ASN A 1 306 ? -62.317 -31.491 52.473 1.00 57.44 306 ASN A N 1
ATOM 2552 C CA . ASN A 1 306 ? -62.224 -32.431 51.355 1.00 57.44 306 ASN A CA 1
ATOM 2553 C C . ASN A 1 306 ? -62.565 -31.809 49.985 1.00 57.44 306 ASN A C 1
ATOM 2555 O O . ASN A 1 306 ? -62.235 -32.400 48.963 1.00 57.44 306 ASN A O 1
ATOM 2559 N N . SER A 1 307 ? -63.185 -30.624 49.935 1.00 54.81 307 SER A N 1
ATOM 2560 C CA . SER A 1 307 ? -63.561 -29.940 48.682 1.00 54.81 307 SER A CA 1
ATOM 2561 C C . SER A 1 307 ? -62.503 -28.965 48.139 1.00 54.81 307 SER A C 1
ATOM 2563 O O . SER A 1 307 ? -62.753 -28.291 47.146 1.00 54.81 307 SER A O 1
ATOM 2565 N N . GLY A 1 308 ? -61.338 -28.847 48.788 1.00 51.94 308 GLY A N 1
ATOM 2566 C CA . GLY A 1 308 ? -60.275 -27.896 48.425 1.00 51.94 308 GLY A CA 1
ATOM 2567 C C . GLY A 1 308 ? -59.086 -28.480 47.655 1.00 51.94 308 GLY A C 1
ATOM 2568 O O . GLY A 1 308 ? -58.113 -27.763 47.437 1.00 51.94 308 GLY A O 1
ATOM 2569 N N . SER A 1 309 ? -59.112 -29.760 47.271 1.00 52.94 309 SER A N 1
ATOM 2570 C CA . SER A 1 309 ? -57.998 -30.410 46.572 1.00 52.94 309 SER A CA 1
ATOM 2571 C C . SER A 1 309 ? -58.352 -30.764 45.126 1.00 52.94 309 SER A C 1
ATOM 2573 O O . SER A 1 309 ? -58.472 -31.941 44.794 1.00 52.94 309 SER A O 1
ATOM 2575 N N . ASP A 1 310 ? -58.471 -29.755 44.264 1.00 50.62 310 ASP A N 1
ATOM 2576 C CA . ASP A 1 310 ? -58.229 -29.934 42.828 1.00 50.62 310 ASP A CA 1
ATOM 2577 C C . ASP A 1 310 ? -56.933 -29.196 42.473 1.00 50.62 310 ASP A C 1
ATOM 2579 O O . ASP A 1 310 ? -56.871 -27.968 42.405 1.00 50.62 310 ASP A O 1
ATOM 2583 N N . SER A 1 311 ? -55.852 -29.970 42.357 1.00 52.69 311 SER A N 1
ATOM 2584 C CA . SER A 1 311 ? -54.525 -29.499 41.955 1.00 52.69 311 SER A CA 1
ATOM 2585 C C . SER A 1 311 ? -54.413 -29.593 40.429 1.00 52.69 311 SER A C 1
ATOM 2587 O O . SER A 1 311 ? -54.558 -30.698 39.901 1.00 52.69 311 SER A O 1
ATOM 2589 N N . PRO A 1 312 ? -54.114 -28.499 39.701 1.00 58.16 312 PRO A N 1
ATOM 2590 C CA . PRO A 1 312 ? -54.118 -28.484 38.238 1.00 58.16 312 PRO A CA 1
ATOM 2591 C C . PRO A 1 312 ? -52.828 -29.035 37.602 1.00 58.16 312 PRO A C 1
ATOM 2593 O O . PRO A 1 312 ? -52.574 -28.793 36.429 1.00 58.16 312 PRO A O 1
ATOM 2596 N N . TYR A 1 313 ? -52.008 -29.785 38.340 1.00 50.53 313 TYR A N 1
ATOM 2597 C CA . TYR A 1 313 ? -50.854 -30.496 37.785 1.00 50.53 313 TYR A CA 1
ATOM 2598 C C . TYR A 1 313 ? -50.942 -31.983 38.128 1.00 50.53 313 TYR A C 1
ATOM 2600 O O . TYR A 1 313 ? -50.390 -32.455 39.124 1.00 50.53 313 TYR A O 1
ATOM 2608 N N . LYS A 1 314 ? -51.637 -32.736 37.273 1.00 51.25 314 LYS A N 1
ATOM 2609 C CA . LYS A 1 314 ? -51.446 -34.180 37.141 1.00 51.25 314 LYS A CA 1
ATOM 2610 C C . LYS A 1 314 ? -51.329 -34.544 35.661 1.00 51.25 314 LYS A C 1
ATOM 2612 O O . LYS A 1 314 ? -52.337 -34.543 34.967 1.00 51.25 314 LYS A O 1
ATOM 2617 N N . ALA A 1 315 ? -50.091 -34.909 35.315 1.00 43.03 315 ALA A N 1
ATOM 2618 C CA . ALA A 1 315 ? -49.589 -35.547 34.093 1.00 43.03 315 ALA A CA 1
ATOM 2619 C C . ALA A 1 315 ? -49.718 -34.751 32.789 1.00 43.03 315 ALA A C 1
ATOM 2621 O O . ALA A 1 315 ? -50.843 -34.618 32.265 1.00 43.03 315 ALA A O 1
#

InterPro domains:
  IPR003604 Matrin/U1-C-like, C2H2-type zinc finger [SM00451] (201-235)
  IPR013087 Zinc finger C2H2-type [PF12874] (205-228)
  IPR036236 Zinc finger C2H2 superfamily [SSF57667] (193-234)

Radius of gyration: 94.08 Å; Cα contacts (8 Å, |Δi|>4): 73; chains: 1; bounding box: 196×72×241 Å